Protein AF-W6TG19-F1 (afdb_monomer_lite)

Structure (mmCIF, N/CA/C/O backbone):
data_AF-W6TG19-F1
#
_entry.id   AF-W6TG19-F1
#
loop_
_atom_site.group_PDB
_atom_site.id
_atom_site.type_symbol
_atom_site.label_atom_id
_atom_site.label_alt_id
_atom_site.label_comp_id
_atom_site.label_asym_id
_atom_site.label_entity_id
_atom_site.label_seq_id
_atom_site.pdbx_PDB_ins_code
_atom_site.Cartn_x
_atom_site.Cartn_y
_atom_site.Cartn_z
_atom_site.occupancy
_atom_site.B_iso_or_equiv
_atom_site.auth_seq_id
_atom_site.auth_comp_id
_atom_site.auth_asym_id
_atom_site.auth_atom_id
_atom_site.pdbx_PDB_model_num
ATOM 1 N N . MET A 1 1 ? -48.989 -51.272 72.023 1.00 78.62 1 MET A N 1
ATOM 2 C CA . MET A 1 1 ? -48.765 -50.402 70.848 1.00 78.62 1 MET A CA 1
ATOM 3 C C . MET A 1 1 ? -50.103 -50.040 70.204 1.00 78.62 1 MET A C 1
ATOM 5 O O . MET A 1 1 ? -50.936 -50.920 70.014 1.00 78.62 1 MET A O 1
ATOM 9 N N . LYS A 1 2 ? -50.337 -48.762 69.888 1.00 77.88 2 LYS A N 1
ATOM 10 C CA . LYS A 1 2 ? -51.476 -48.284 69.082 1.00 77.88 2 LYS A CA 1
ATOM 11 C C . LYS A 1 2 ? -50.948 -47.430 67.933 1.00 77.88 2 LYS A C 1
ATOM 13 O O . LYS A 1 2 ? -50.101 -46.582 68.176 1.00 77.88 2 LYS A O 1
ATOM 18 N N . LYS A 1 3 ? -51.455 -47.613 66.714 1.00 80.44 3 LYS A N 1
ATOM 19 C CA . LYS A 1 3 ? -51.066 -46.810 65.546 1.00 80.44 3 LYS A CA 1
ATOM 20 C C . LYS A 1 3 ? -52.241 -45.947 65.095 1.00 80.44 3 LYS A C 1
ATOM 22 O O . LYS A 1 3 ? -53.337 -46.472 64.911 1.00 80.44 3 LYS A O 1
ATOM 27 N N . ILE A 1 4 ? -52.020 -44.642 64.967 1.00 71.94 4 ILE A N 1
ATOM 28 C CA . ILE A 1 4 ? -53.024 -43.665 64.532 1.00 71.94 4 ILE A CA 1
ATOM 29 C C . ILE A 1 4 ? -52.406 -42.874 63.375 1.00 71.94 4 ILE A C 1
ATOM 31 O O . ILE A 1 4 ? -51.471 -42.103 63.581 1.00 71.94 4 ILE A O 1
ATOM 35 N N . ASN A 1 5 ? -52.903 -43.097 62.153 1.00 74.94 5 ASN A N 1
ATOM 36 C CA . ASN A 1 5 ? -52.273 -42.651 60.902 1.00 74.94 5 ASN A CA 1
ATOM 37 C C . ASN A 1 5 ? -50.777 -43.039 60.833 1.00 74.94 5 ASN A C 1
ATOM 39 O O . ASN A 1 5 ? -50.448 -44.228 60.832 1.00 74.94 5 ASN A O 1
ATOM 43 N N . GLU A 1 6 ? -49.881 -42.051 60.777 1.00 75.50 6 GLU A N 1
ATOM 44 C CA . GLU A 1 6 ? -48.426 -42.226 60.666 1.00 75.50 6 GLU A CA 1
ATOM 45 C C . GLU A 1 6 ? -47.720 -42.295 62.031 1.00 75.50 6 GLU A C 1
ATOM 47 O O . GLU A 1 6 ? -46.534 -42.597 62.082 1.00 75.50 6 GLU A O 1
ATOM 52 N N . ILE A 1 7 ? -48.438 -42.079 63.143 1.00 73.38 7 ILE A N 1
ATOM 53 C CA . ILE A 1 7 ? -47.856 -42.005 64.490 1.00 73.38 7 ILE A CA 1
ATOM 54 C C . ILE A 1 7 ? -48.121 -43.301 65.261 1.00 73.38 7 ILE A C 1
ATOM 56 O O . ILE A 1 7 ? -49.266 -43.753 65.396 1.00 73.38 7 ILE A O 1
ATOM 60 N N . THR A 1 8 ? -47.063 -43.872 65.835 1.00 85.50 8 THR A N 1
ATOM 61 C CA . THR A 1 8 ? -47.147 -45.027 66.737 1.00 85.50 8 THR A CA 1
ATOM 62 C C . THR A 1 8 ? -47.043 -44.582 68.197 1.00 85.50 8 THR A C 1
ATOM 64 O O . THR A 1 8 ? -46.173 -43.796 68.567 1.00 85.50 8 THR A O 1
ATOM 67 N N . LEU A 1 9 ? -47.933 -45.100 69.043 1.00 85.81 9 LEU A N 1
ATOM 68 C CA . LEU A 1 9 ? -48.049 -44.790 70.466 1.00 85.81 9 LEU A CA 1
ATOM 69 C C . LEU A 1 9 ? -47.818 -46.039 71.327 1.00 85.81 9 LEU A C 1
ATOM 71 O O . LEU A 1 9 ? -48.379 -47.112 71.069 1.00 85.81 9 LEU A O 1
ATOM 75 N N . TYR A 1 10 ? -47.065 -45.875 72.411 1.00 87.44 10 TYR A N 1
ATOM 76 C CA . TYR A 1 10 ? -46.700 -46.943 73.341 1.00 87.44 10 TYR A CA 1
ATOM 77 C C . TYR A 1 10 ? -47.113 -46.609 74.773 1.00 87.44 10 TYR A C 1
ATOM 79 O O . TYR A 1 10 ? -47.098 -45.449 75.197 1.00 87.44 10 TYR A O 1
ATOM 87 N N . LYS A 1 11 ? -47.506 -47.628 75.543 1.00 88.12 11 LYS A N 1
ATOM 88 C CA . LYS A 1 11 ? -47.651 -47.495 76.998 1.00 88.12 11 LYS A CA 1
ATOM 89 C C . LYS A 1 11 ? -46.264 -47.407 77.630 1.00 88.12 11 LYS A C 1
ATOM 91 O O . LYS A 1 11 ? -45.306 -47.965 77.110 1.00 88.12 11 LYS A O 1
ATOM 96 N N . VAL A 1 12 ? -46.163 -46.773 78.797 1.00 84.75 12 VAL A N 1
ATOM 97 C CA . VAL A 1 12 ? -44.864 -46.549 79.460 1.00 84.75 12 VAL A CA 1
ATOM 98 C C . VAL A 1 12 ? -44.091 -47.851 79.700 1.00 84.75 12 VAL A C 1
ATOM 100 O O . VAL A 1 12 ? -42.888 -47.876 79.476 1.00 84.75 12 VAL A O 1
ATOM 103 N N . GLY A 1 13 ? -44.770 -48.936 80.091 1.00 83.75 13 GLY A N 1
ATOM 104 C CA . GLY A 1 13 ? -44.132 -50.249 80.253 1.00 83.75 13 GLY A CA 1
ATOM 105 C C . GLY A 1 13 ? -43.530 -50.796 78.953 1.00 83.75 13 GLY A C 1
ATOM 106 O O . GLY A 1 13 ? -42.405 -51.273 78.966 1.00 83.75 13 GLY A O 1
ATOM 107 N N . GLU A 1 14 ? -44.223 -50.618 77.825 1.00 86.38 14 GLU A N 1
ATOM 108 C CA . GLU A 1 14 ? -43.736 -51.030 76.498 1.00 86.38 14 GLU A CA 1
ATOM 109 C C . GLU A 1 14 ? -42.514 -50.192 76.073 1.00 86.38 14 GLU A C 1
ATOM 111 O O . GLU A 1 14 ? -41.580 -50.708 75.471 1.00 86.38 14 GLU A O 1
ATOM 116 N N . VAL A 1 15 ? -42.470 -48.901 76.429 1.00 84.12 15 VAL A N 1
ATOM 117 C CA . VAL A 1 15 ? -41.306 -48.042 76.144 1.00 84.12 15 VAL A CA 1
ATOM 118 C C . VAL A 1 15 ? -40.079 -48.449 76.961 1.00 84.12 15 VAL A C 1
ATOM 120 O O . VAL A 1 15 ? -38.967 -48.368 76.448 1.00 84.12 15 VAL A O 1
ATOM 123 N N . VAL A 1 16 ? -40.250 -48.912 78.204 1.00 85.50 16 VAL A N 1
ATOM 124 C CA . VAL A 1 16 ? -39.134 -49.436 79.017 1.00 85.50 16 VAL A CA 1
ATOM 125 C C . VAL A 1 16 ? -38.503 -50.660 78.352 1.00 85.50 16 VAL A C 1
ATOM 127 O O . VAL A 1 16 ? -37.278 -50.752 78.289 1.00 85.50 16 VAL A O 1
ATOM 130 N N . GLU A 1 17 ? -39.323 -51.568 77.825 1.00 86.50 17 GLU A N 1
ATOM 131 C CA . GLU A 1 17 ? -38.847 -52.753 77.104 1.00 86.50 17 GLU A CA 1
ATOM 132 C C . GLU A 1 17 ? -38.123 -52.363 75.810 1.00 86.50 17 GLU A C 1
ATOM 134 O O . GLU A 1 17 ? -36.988 -52.784 75.596 1.00 86.50 17 GLU A O 1
ATOM 139 N N . ILE A 1 18 ? -38.699 -51.453 75.016 1.00 85.38 18 ILE A N 1
ATOM 140 C CA . ILE A 1 18 ? -38.073 -50.947 73.783 1.00 85.38 18 ILE A CA 1
ATOM 141 C C . ILE A 1 18 ? -36.721 -50.279 74.067 1.00 85.38 18 ILE A C 1
ATOM 143 O O . ILE A 1 18 ? -35.761 -50.488 73.325 1.00 85.38 18 ILE A O 1
ATOM 147 N N . LEU A 1 19 ? -36.623 -49.480 75.134 1.00 81.56 19 LEU A N 1
ATOM 148 C CA . LEU A 1 19 ? -35.377 -48.816 75.527 1.00 81.56 19 LEU A CA 1
ATOM 149 C C . LEU A 1 19 ? -34.292 -49.817 75.943 1.00 81.56 19 LEU A C 1
ATOM 151 O O . LEU A 1 19 ? -33.120 -49.615 75.623 1.00 81.56 19 LEU A O 1
ATOM 155 N N . LYS A 1 20 ? -34.681 -50.913 76.600 1.00 84.19 20 LYS A N 1
ATOM 156 C CA . LYS A 1 20 ? -33.762 -51.982 76.991 1.00 84.19 20 LYS A CA 1
ATOM 157 C C . LYS A 1 20 ? -33.293 -52.802 75.788 1.00 84.19 20 LYS A C 1
ATOM 159 O O . LYS A 1 20 ? -32.102 -53.045 75.657 1.00 84.19 20 LYS A O 1
ATOM 164 N N . GLU A 1 21 ? -34.204 -53.200 74.904 1.00 85.00 21 GLU A N 1
ATOM 165 C CA . GLU A 1 21 ? -33.893 -54.088 73.776 1.00 85.00 21 GLU A CA 1
ATOM 166 C C . GLU A 1 21 ? -33.179 -53.377 72.624 1.00 85.00 21 GLU A C 1
ATOM 168 O O . GLU A 1 21 ? -32.245 -53.927 72.047 1.00 85.00 21 GLU A O 1
ATOM 173 N N . LYS A 1 22 ? -33.607 -52.157 72.273 1.00 81.94 22 LYS A N 1
ATOM 174 C CA . LYS A 1 22 ? -33.074 -51.444 71.100 1.00 81.94 22 LYS A CA 1
ATOM 175 C C . LYS A 1 22 ? -31.905 -50.514 71.416 1.00 81.94 22 LYS A C 1
ATOM 177 O O . LYS A 1 22 ? -31.142 -50.195 70.509 1.00 81.94 22 LYS A O 1
ATOM 182 N N . PHE A 1 23 ? -31.773 -50.053 72.661 1.00 76.75 23 PHE A N 1
ATOM 183 C CA . PHE A 1 23 ? -30.801 -49.014 73.032 1.00 76.75 23 PHE A CA 1
ATOM 184 C C . PHE A 1 23 ? -29.891 -49.397 74.210 1.00 76.75 23 PHE A C 1
ATOM 186 O O . PHE A 1 23 ? -29.134 -48.543 74.667 1.00 76.75 23 PHE A O 1
ATOM 193 N N . ASP A 1 24 ? -29.977 -50.637 74.714 1.00 77.75 24 ASP A N 1
ATOM 194 C CA . ASP A 1 24 ? -29.271 -51.127 75.916 1.00 77.75 24 ASP A CA 1
ATOM 195 C C . ASP A 1 24 ? -29.419 -50.185 77.134 1.00 77.75 24 ASP A C 1
ATOM 197 O O . ASP A 1 24 ? -28.557 -50.066 78.005 1.00 77.75 24 ASP A O 1
ATOM 201 N N . TYR A 1 25 ? -30.536 -49.448 77.193 1.00 78.31 25 TYR A N 1
ATOM 202 C CA . TYR A 1 25 ? -30.764 -48.418 78.198 1.00 78.31 25 TYR A CA 1
ATOM 203 C C . TYR A 1 25 ? -31.732 -48.915 79.266 1.00 78.31 25 TYR A C 1
ATOM 205 O O . TYR A 1 25 ? -32.951 -48.933 79.088 1.00 78.31 25 TYR A O 1
ATOM 213 N N . THR A 1 26 ? -31.179 -49.296 80.418 1.00 79.88 26 THR A N 1
ATOM 214 C CA . THR A 1 26 ? -31.977 -49.777 81.549 1.00 79.88 26 THR A CA 1
ATOM 215 C C . THR A 1 26 ? -32.498 -48.604 82.378 1.00 79.88 26 THR A C 1
ATOM 217 O O . THR A 1 26 ? -31.741 -47.908 83.055 1.00 79.88 26 THR A O 1
ATOM 220 N N . ILE A 1 27 ? -33.815 -48.404 82.360 1.00 81.94 27 ILE A N 1
ATOM 221 C CA . ILE A 1 27 ? -34.508 -47.382 83.149 1.00 81.94 27 ILE A CA 1
ATOM 222 C C . ILE A 1 27 ? -35.737 -47.988 83.825 1.00 81.94 27 ILE A C 1
ATOM 224 O O . ILE A 1 27 ? -36.464 -48.773 83.224 1.00 81.94 27 ILE A O 1
ATOM 228 N N . SER A 1 28 ? -35.990 -47.634 85.087 1.00 86.31 28 SER A N 1
ATOM 229 C CA . SER A 1 28 ? -37.216 -48.078 85.754 1.00 86.31 28 SER A CA 1
ATOM 230 C C . SER A 1 28 ? -38.421 -47.287 85.248 1.00 86.31 28 SER A C 1
ATOM 232 O O . SER A 1 28 ? -38.318 -46.091 84.960 1.00 86.31 28 SER A O 1
ATOM 234 N N . THR A 1 29 ? -39.593 -47.924 85.212 1.00 84.44 29 THR A N 1
ATOM 235 C CA . THR A 1 29 ? -40.855 -47.291 84.794 1.00 84.44 29 THR A CA 1
ATOM 236 C C . THR A 1 29 ? -41.112 -45.987 85.547 1.00 84.44 29 THR A C 1
ATOM 238 O O . THR A 1 29 ? -41.529 -45.001 84.952 1.00 84.44 29 THR A O 1
ATOM 241 N N . GLN A 1 30 ? -40.798 -45.931 86.845 1.00 83.31 30 GLN A N 1
ATOM 242 C CA . GLN A 1 30 ? -41.012 -44.736 87.661 1.00 83.31 30 GLN A CA 1
ATOM 243 C C . GLN A 1 30 ? -40.074 -43.579 87.284 1.00 83.31 30 GLN A C 1
ATOM 245 O O . GLN A 1 30 ? -40.499 -42.422 87.272 1.00 83.31 30 GLN A O 1
ATOM 250 N N . VAL A 1 31 ? -38.811 -43.867 86.954 1.00 80.75 31 VAL A N 1
ATOM 251 C CA . VAL A 1 31 ? -37.849 -42.844 86.512 1.00 80.75 31 VAL A CA 1
ATOM 252 C C . VAL A 1 31 ? -38.195 -42.368 85.104 1.00 80.75 31 VAL A C 1
ATOM 254 O O . VAL A 1 31 ? -38.175 -41.162 84.853 1.00 80.75 31 VAL A O 1
ATOM 257 N N . LEU A 1 32 ? -38.599 -43.282 84.218 1.00 82.31 32 LEU A N 1
ATOM 258 C CA . LEU A 1 32 ? -39.096 -42.934 82.891 1.00 82.31 32 LEU A CA 1
ATOM 259 C C . LEU A 1 32 ? -40.349 -42.060 82.986 1.00 82.31 32 LEU A C 1
ATOM 261 O O . LEU A 1 32 ? -40.416 -41.036 82.313 1.00 82.31 32 LEU A O 1
ATOM 265 N N . CYS A 1 33 ? -41.286 -42.392 83.882 1.00 81.50 33 CYS A N 1
ATOM 266 C CA . CYS A 1 33 ? -42.475 -41.580 84.112 1.00 81.50 33 CYS A CA 1
ATOM 267 C C . CYS A 1 33 ? -42.116 -40.151 84.510 1.00 81.50 33 CYS A C 1
ATOM 269 O O . CYS A 1 33 ? -42.623 -39.208 83.910 1.00 81.50 33 CYS A O 1
ATOM 271 N N . ARG A 1 34 ? -41.212 -39.987 85.487 1.00 80.50 34 ARG A N 1
ATOM 272 C CA . ARG A 1 34 ? -40.746 -38.666 85.937 1.00 80.50 34 ARG A CA 1
ATOM 273 C C . ARG A 1 34 ? -40.061 -37.898 84.810 1.00 80.50 34 ARG A C 1
ATOM 275 O O . ARG A 1 34 ? -40.296 -36.704 84.664 1.00 80.50 34 ARG A O 1
ATOM 282 N N . LYS A 1 35 ? -39.244 -38.577 84.002 1.00 78.00 35 LYS A N 1
ATOM 283 C CA . LYS A 1 35 ? -38.533 -37.974 82.869 1.00 78.00 35 LYS A CA 1
ATOM 284 C C . LYS A 1 35 ? -39.493 -37.538 81.761 1.00 78.00 35 LYS A C 1
ATOM 286 O O . LYS A 1 35 ? -39.392 -36.413 81.286 1.00 78.00 35 LYS A O 1
ATOM 291 N N . ALA A 1 36 ? -40.453 -38.382 81.403 1.00 78.12 36 ALA A N 1
ATOM 292 C CA . ALA A 1 36 ? -41.485 -38.066 80.425 1.00 78.12 36 ALA A CA 1
ATOM 293 C C . ALA A 1 36 ? -42.409 -36.935 80.904 1.00 78.12 36 ALA A C 1
ATOM 295 O O . ALA A 1 36 ? -42.730 -36.045 80.122 1.00 78.12 36 ALA A O 1
ATOM 296 N N . SER A 1 37 ? -42.771 -36.910 82.194 1.00 79.88 37 SER A N 1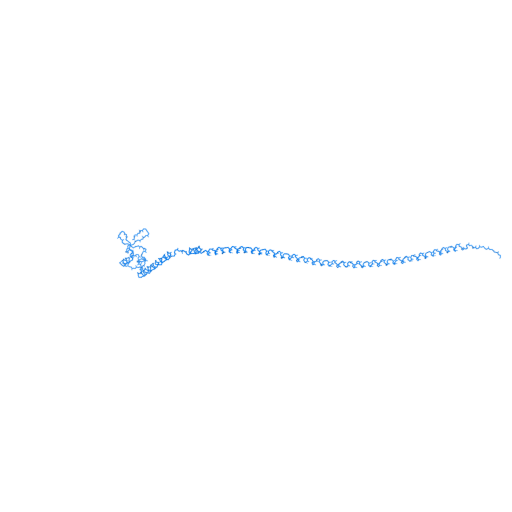
ATOM 297 C CA . SER A 1 37 ? -43.517 -35.797 82.796 1.00 79.88 37 SER A CA 1
ATOM 298 C C . SER A 1 37 ? -42.718 -34.495 82.763 1.00 79.88 37 SER A C 1
ATOM 300 O O . SER A 1 37 ? -43.256 -33.468 82.369 1.00 79.88 37 SER A O 1
ATOM 302 N N . ALA A 1 38 ? -41.430 -34.532 83.122 1.00 72.75 38 ALA A N 1
ATOM 303 C CA . ALA A 1 38 ? -40.562 -33.353 83.094 1.00 72.75 38 ALA A CA 1
ATOM 304 C C . ALA A 1 38 ? -40.374 -32.788 81.677 1.00 72.75 38 ALA A C 1
ATOM 306 O O . ALA A 1 38 ? -40.176 -31.589 81.513 1.00 72.75 38 ALA A O 1
ATOM 307 N N . LEU A 1 39 ? -40.450 -33.644 80.657 1.00 72.69 39 LEU A N 1
ATOM 308 C CA . LEU A 1 39 ? -40.366 -33.259 79.248 1.00 72.69 39 LEU A CA 1
ATOM 309 C C . LEU A 1 39 ? -41.740 -32.986 78.610 1.00 72.69 39 LEU A C 1
ATOM 311 O O . LEU A 1 39 ? -41.797 -32.732 77.412 1.00 72.69 39 LEU A O 1
ATOM 315 N N . ASN A 1 40 ? -42.829 -33.050 79.388 1.00 77.75 40 ASN A N 1
ATOM 316 C CA . ASN A 1 40 ? -44.219 -32.957 78.928 1.00 77.75 40 ASN A CA 1
ATOM 317 C C . ASN A 1 40 ? -44.518 -33.829 77.692 1.00 77.75 40 ASN A C 1
ATOM 319 O O . ASN A 1 40 ? -45.169 -33.407 76.741 1.00 77.75 40 ASN A O 1
ATOM 323 N N . ALA A 1 41 ? -43.991 -35.051 77.694 1.00 77.94 41 ALA A N 1
ATOM 324 C CA . ALA A 1 41 ? -43.907 -35.894 76.507 1.00 77.94 41 ALA A CA 1
ATOM 325 C C . ALA A 1 41 ? -45.104 -36.857 76.343 1.00 77.94 41 ALA A C 1
ATOM 327 O O . ALA A 1 41 ? -45.104 -37.711 75.458 1.00 77.94 41 ALA A O 1
ATOM 328 N N . TYR A 1 42 ? -46.114 -36.749 77.212 1.00 83.81 42 TYR A N 1
ATOM 329 C CA . TYR A 1 42 ? -47.304 -37.596 77.182 1.00 83.81 42 TYR A CA 1
ATOM 330 C C . TYR A 1 42 ? -48.359 -37.073 76.216 1.00 83.81 42 TYR A C 1
ATOM 332 O O . TYR A 1 42 ? -48.709 -35.896 76.233 1.00 83.81 42 TYR A O 1
ATOM 340 N N . VAL A 1 43 ? -48.948 -37.992 75.458 1.00 81.44 43 VAL A N 1
ATOM 341 C CA . VAL A 1 43 ? -50.138 -37.742 74.645 1.00 81.44 43 VAL A CA 1
ATOM 342 C C . VAL A 1 43 ? -51.301 -38.528 75.240 1.00 81.44 43 VAL A C 1
ATOM 344 O O . VAL A 1 43 ? -51.202 -39.742 75.439 1.00 81.44 43 VAL A O 1
ATOM 347 N N . LYS A 1 44 ? -52.408 -37.843 75.543 1.00 83.31 44 LYS A N 1
ATOM 348 C CA . LYS A 1 44 ? -53.618 -38.473 76.085 1.00 83.31 44 LYS A CA 1
ATOM 349 C C . LYS A 1 44 ? -54.518 -38.924 74.936 1.00 83.31 44 LYS A C 1
ATOM 351 O O . LYS A 1 44 ? -54.902 -38.114 74.099 1.00 83.31 44 LYS A O 1
ATOM 356 N N . TYR A 1 45 ? -54.879 -40.203 74.913 1.00 77.50 45 TYR A N 1
ATOM 357 C CA . TYR A 1 45 ? -55.824 -40.761 73.945 1.00 77.50 45 TYR A CA 1
ATOM 358 C C . TYR A 1 45 ? -56.749 -41.759 74.643 1.00 77.50 45 TYR A C 1
ATOM 360 O O . TYR A 1 45 ? -56.273 -42.687 75.299 1.00 77.50 45 TYR A O 1
ATOM 368 N N . ASN A 1 46 ? -58.067 -41.567 74.520 1.00 75.38 46 ASN A N 1
ATOM 369 C CA . ASN A 1 46 ? -59.097 -42.314 75.261 1.00 75.38 46 ASN A CA 1
ATOM 370 C C . ASN A 1 46 ? -58.806 -42.372 76.772 1.00 75.38 46 ASN A C 1
ATOM 372 O O . ASN A 1 46 ? -58.766 -43.445 77.366 1.00 75.38 46 ASN A O 1
ATOM 376 N N . ASP A 1 47 ? -58.503 -41.210 77.354 1.00 76.12 47 ASP A N 1
ATOM 377 C CA . ASP A 1 47 ? -58.178 -41.011 78.772 1.00 76.12 47 ASP A CA 1
ATOM 378 C C . ASP A 1 47 ? -56.949 -41.746 79.327 1.00 76.12 47 ASP A C 1
ATOM 380 O O . ASP A 1 47 ? -56.657 -41.648 80.519 1.00 76.12 47 ASP A O 1
ATOM 384 N N . ILE A 1 48 ? -56.159 -42.386 78.465 1.00 73.75 48 ILE A N 1
ATOM 385 C CA . ILE A 1 48 ? -54.908 -43.052 78.832 1.00 73.75 48 ILE A CA 1
ATOM 386 C C . ILE A 1 48 ? -53.726 -42.256 78.272 1.00 73.75 48 ILE A C 1
ATOM 388 O O . ILE A 1 48 ? -53.768 -41.764 77.143 1.00 73.75 48 ILE A O 1
ATOM 392 N N . ASN A 1 49 ? -52.656 -42.144 79.061 1.00 83.81 49 ASN A N 1
ATOM 393 C CA . ASN A 1 49 ? -51.420 -41.484 78.649 1.00 83.81 49 ASN A CA 1
ATOM 394 C C . ASN A 1 49 ? -50.507 -42.454 77.893 1.00 83.81 49 ASN A C 1
ATOM 396 O O . ASN A 1 49 ? -50.178 -43.534 78.394 1.00 83.81 49 ASN A O 1
ATOM 400 N N . TYR A 1 50 ? -50.063 -42.033 76.715 1.00 86.50 50 TYR A N 1
ATOM 401 C CA . TYR A 1 50 ? -49.129 -42.757 75.862 1.00 86.50 50 TYR A CA 1
ATOM 402 C C . TYR A 1 50 ? -47.894 -41.911 75.558 1.00 86.50 50 TYR A C 1
ATOM 404 O O . TYR A 1 50 ? -47.912 -40.687 75.696 1.00 86.50 50 TYR A O 1
ATOM 412 N N . LEU A 1 51 ? -46.829 -42.578 75.122 1.00 84.38 51 LEU A N 1
ATOM 413 C CA . LEU A 1 51 ? -45.615 -41.955 74.609 1.00 84.38 51 LEU A CA 1
ATOM 414 C C . LEU A 1 51 ? -45.501 -42.243 73.104 1.00 84.38 51 LEU A C 1
ATOM 416 O O . LEU A 1 51 ? -45.576 -43.414 72.715 1.00 84.38 51 LEU A O 1
ATOM 420 N N . PRO A 1 52 ? -45.355 -41.209 72.259 1.00 84.81 52 PRO A N 1
ATOM 421 C CA . PRO A 1 52 ? -45.068 -41.397 70.840 1.00 84.81 52 PRO A CA 1
ATOM 422 C C . PRO A 1 52 ? -43.724 -42.090 70.591 1.00 84.81 52 PRO A C 1
ATOM 424 O O . PRO A 1 52 ? -42.789 -41.940 71.372 1.00 84.81 52 PRO A O 1
ATOM 427 N N . GLU A 1 53 ? -43.613 -42.829 69.489 1.00 80.50 53 GLU A N 1
ATOM 428 C CA . GLU A 1 53 ? -42.369 -43.507 69.093 1.00 80.50 53 GLU A CA 1
ATOM 429 C C . GLU A 1 53 ? -41.210 -42.531 68.873 1.00 80.50 53 GLU A C 1
ATOM 431 O O . GLU A 1 53 ? -40.097 -42.760 69.345 1.00 80.50 53 GLU A O 1
ATOM 436 N N . ASP A 1 54 ? -41.496 -41.402 68.226 1.00 78.31 54 ASP A N 1
ATOM 437 C CA . ASP A 1 54 ? -40.483 -40.447 67.765 1.00 78.31 54 ASP A CA 1
ATOM 438 C C . ASP A 1 54 ? -39.704 -39.786 68.909 1.00 78.31 54 ASP A C 1
ATOM 440 O O . ASP A 1 54 ? -38.588 -39.303 68.723 1.00 78.31 54 ASP A O 1
ATOM 444 N N . ILE A 1 55 ? -40.264 -39.791 70.121 1.00 73.31 55 ILE A N 1
ATOM 445 C CA . ILE A 1 55 ? -39.623 -39.219 71.309 1.00 73.31 55 ILE A CA 1
ATOM 446 C C . ILE A 1 55 ? -38.812 -40.250 72.106 1.00 73.31 55 ILE A C 1
ATOM 448 O O . ILE A 1 55 ? -38.122 -39.871 73.051 1.00 73.31 55 ILE A O 1
ATOM 452 N N . ILE A 1 56 ? -38.869 -41.544 71.768 1.00 75.19 56 ILE A N 1
ATOM 453 C CA . ILE A 1 56 ? -38.223 -42.609 72.555 1.00 75.19 56 ILE A CA 1
ATOM 454 C C . ILE A 1 56 ? -36.696 -42.438 72.563 1.00 75.19 56 ILE A C 1
ATOM 456 O O . ILE A 1 56 ? -36.083 -42.495 73.629 1.00 75.19 56 ILE A O 1
ATOM 460 N N . CYS A 1 57 ? -36.079 -42.122 71.420 1.00 68.56 57 CYS A N 1
ATOM 461 C CA . CYS A 1 57 ? -34.638 -41.837 71.331 1.00 68.56 57 CYS A CA 1
ATOM 462 C C . CYS A 1 57 ? -34.223 -40.639 72.208 1.00 68.56 57 CYS A C 1
ATOM 464 O O . CYS A 1 57 ? -33.174 -40.639 72.854 1.00 68.56 57 CYS A O 1
ATOM 466 N N . ASP A 1 58 ? -35.087 -39.630 72.288 1.00 69.50 58 ASP A N 1
ATOM 467 C CA . ASP A 1 58 ? -34.881 -38.412 73.072 1.00 69.50 58 ASP A CA 1
ATOM 468 C C . ASP A 1 58 ? -34.939 -38.656 74.591 1.00 69.50 58 ASP A C 1
ATOM 470 O O . ASP A 1 58 ? -34.370 -37.883 75.375 1.00 69.50 58 ASP A O 1
ATOM 474 N N . LEU A 1 59 ? -35.593 -39.741 75.022 1.00 68.69 59 LEU A N 1
ATOM 475 C CA . LEU A 1 59 ? -35.664 -40.164 76.422 1.00 68.69 59 LEU A CA 1
ATOM 476 C C . LEU A 1 59 ? -34.361 -40.813 76.910 1.00 68.69 59 LEU A C 1
ATOM 478 O O . LEU A 1 59 ? -34.173 -40.921 78.123 1.00 68.69 59 LEU A O 1
ATOM 482 N N . VAL A 1 60 ? -33.423 -41.159 76.022 1.00 65.62 60 VAL A N 1
ATOM 483 C CA . VAL A 1 60 ? -32.085 -41.669 76.384 1.00 65.62 60 VAL A CA 1
ATOM 484 C C . VAL A 1 60 ? -31.116 -40.523 76.719 1.00 65.62 60 VAL A C 1
ATOM 486 O O . VAL A 1 60 ? -30.231 -40.666 77.562 1.00 65.62 60 VAL A O 1
ATOM 489 N N . ALA A 1 61 ? -31.317 -39.325 76.158 1.00 62.03 61 ALA A N 1
ATOM 490 C CA . ALA A 1 61 ? -30.394 -38.201 76.327 1.00 62.03 61 ALA A CA 1
ATOM 491 C C . ALA A 1 61 ? -30.371 -37.629 77.768 1.00 62.03 61 ALA A C 1
ATOM 493 O O . ALA A 1 61 ? -31.395 -37.514 78.452 1.00 62.03 61 ALA A O 1
ATOM 494 N N . ASN A 1 62 ? -29.180 -37.254 78.253 1.00 58.75 62 ASN A N 1
ATOM 495 C CA . ASN A 1 62 ? -28.951 -36.747 79.612 1.00 58.75 62 ASN A CA 1
ATOM 496 C C . ASN A 1 62 ? -29.378 -35.260 79.735 1.00 58.75 62 ASN A C 1
ATOM 498 O O . ASN A 1 62 ? -28.885 -34.393 79.009 1.00 58.75 62 ASN A O 1
ATOM 502 N N . ILE A 1 63 ? -30.305 -34.962 80.655 1.00 54.34 63 ILE A N 1
ATOM 503 C CA . ILE A 1 63 ? -31.134 -33.733 80.708 1.00 54.34 63 ILE A CA 1
ATOM 504 C C . ILE A 1 63 ? -30.310 -32.430 80.801 1.00 54.34 63 ILE A C 1
ATOM 506 O O . ILE A 1 63 ? -30.717 -31.401 80.258 1.00 54.34 63 ILE A O 1
ATOM 510 N N . LYS A 1 64 ? -29.108 -32.459 81.397 1.00 53.75 64 LYS A N 1
ATOM 511 C CA . LYS A 1 64 ? -28.258 -31.261 81.561 1.00 53.75 64 LYS A CA 1
ATOM 512 C C . LYS A 1 64 ? -27.758 -30.650 80.239 1.00 53.75 64 LYS A C 1
ATOM 514 O O . LYS A 1 64 ? -27.587 -29.438 80.175 1.00 53.75 64 LYS A O 1
ATOM 519 N N . LYS A 1 65 ? -27.582 -31.434 79.163 1.00 56.00 65 LYS A N 1
ATOM 520 C CA . LYS A 1 65 ? -27.201 -30.903 77.832 1.00 56.00 65 LYS A CA 1
ATOM 521 C C . LYS A 1 65 ? -28.381 -30.264 77.078 1.00 56.00 65 LYS A C 1
ATOM 523 O O . LYS A 1 65 ? -28.164 -29.358 76.277 1.00 56.00 65 LYS A O 1
ATOM 528 N N . ARG A 1 66 ? -29.622 -30.696 77.344 1.00 56.38 66 ARG A N 1
ATOM 529 C CA . ARG A 1 66 ? -30.837 -30.212 76.654 1.00 56.38 66 ARG A CA 1
ATOM 530 C C . ARG A 1 66 ? -31.299 -28.848 77.179 1.00 56.38 66 ARG A C 1
ATOM 532 O O . ARG A 1 66 ? -31.665 -27.997 76.377 1.00 56.38 66 ARG A O 1
ATOM 539 N N . GLN A 1 67 ? -31.195 -28.608 78.490 1.00 58.28 67 GLN A N 1
ATOM 540 C CA . GLN A 1 67 ? -31.581 -27.325 79.095 1.00 58.28 67 GLN A CA 1
ATOM 541 C C . GLN A 1 67 ? -30.691 -26.165 78.631 1.00 58.28 67 GLN A C 1
ATOM 543 O O . GLN A 1 67 ? -31.190 -25.089 78.318 1.00 58.28 67 GLN A O 1
ATOM 548 N N . ILE A 1 68 ? -29.376 -26.391 78.539 1.00 58.19 68 ILE A N 1
ATOM 549 C CA . ILE A 1 68 ? -28.432 -25.378 78.047 1.00 58.19 68 ILE A CA 1
ATOM 550 C C . ILE A 1 68 ? -28.733 -25.050 76.578 1.00 58.19 68 ILE A C 1
ATOM 552 O O . ILE A 1 68 ? -28.806 -23.878 76.228 1.00 58.19 68 ILE A O 1
ATOM 556 N N . LYS A 1 69 ? -29.006 -26.065 75.743 1.00 62.41 69 LYS A N 1
ATOM 557 C CA . LYS A 1 69 ? -29.390 -25.876 74.334 1.00 62.41 69 LYS A CA 1
ATOM 558 C C . LYS A 1 69 ? -30.678 -25.053 74.186 1.00 62.41 69 LYS A C 1
ATOM 560 O O . LYS A 1 69 ? -30.698 -24.126 73.385 1.00 62.41 69 LYS A O 1
ATOM 565 N N . LEU A 1 70 ? -31.714 -25.354 74.976 1.00 72.44 70 LEU A N 1
ATOM 566 C CA . LEU A 1 70 ? -32.980 -24.607 74.968 1.00 72.44 70 LEU A CA 1
ATOM 567 C C . LEU A 1 70 ? -32.792 -23.156 75.426 1.00 72.44 70 LEU A C 1
ATOM 569 O O . LEU A 1 70 ? -33.271 -22.242 74.764 1.00 72.44 70 LEU A O 1
ATOM 573 N N . ASN A 1 71 ? -32.029 -22.927 76.498 1.00 75.50 71 ASN A N 1
ATOM 574 C CA . ASN A 1 71 ? -31.752 -21.575 76.985 1.00 75.50 71 ASN A CA 1
ATOM 575 C C . ASN A 1 71 ? -30.964 -20.750 75.953 1.00 75.50 71 ASN A C 1
ATOM 577 O O . ASN A 1 71 ? -31.277 -19.585 75.723 1.00 75.50 71 ASN A O 1
ATOM 581 N N . THR A 1 72 ? -29.961 -21.346 75.297 1.00 64.56 72 THR A N 1
ATOM 582 C CA . THR A 1 72 ? -29.219 -20.681 74.216 1.00 64.56 72 THR A CA 1
ATOM 583 C C . THR A 1 72 ? -30.123 -20.365 73.026 1.00 64.56 72 THR A C 1
ATOM 585 O O . THR A 1 72 ? -30.010 -19.282 72.457 1.00 64.56 72 THR A O 1
ATOM 588 N N . GLN A 1 73 ? -31.038 -21.267 72.671 1.00 73.44 73 GLN A N 1
ATOM 589 C CA . GLN A 1 73 ? -31.967 -21.066 71.564 1.00 73.44 73 GLN A CA 1
ATOM 590 C C . GLN A 1 73 ? -32.943 -19.909 71.831 1.00 73.44 73 GLN A C 1
ATOM 592 O O . GLN A 1 73 ? -33.071 -19.032 70.981 1.00 73.44 73 GLN A O 1
ATOM 597 N N . ILE A 1 74 ? -33.522 -19.834 73.034 1.00 84.94 74 ILE A N 1
ATOM 598 C CA . ILE A 1 74 ? -34.412 -18.732 73.444 1.00 84.94 74 ILE A CA 1
ATOM 599 C C . ILE A 1 74 ? -33.687 -17.380 73.353 1.00 84.94 74 ILE A C 1
ATOM 601 O O . ILE A 1 74 ? -34.201 -16.430 72.768 1.00 84.94 74 ILE A O 1
ATOM 605 N N . ILE A 1 75 ? -32.448 -17.299 73.855 1.00 78.69 75 ILE A N 1
ATOM 606 C CA . ILE A 1 75 ? -31.647 -16.062 73.806 1.00 78.69 75 ILE A CA 1
ATOM 607 C C . ILE A 1 75 ? -31.350 -15.634 72.359 1.00 78.69 75 ILE A C 1
ATOM 609 O O . ILE A 1 75 ? -31.327 -14.439 72.051 1.00 78.69 75 ILE A O 1
ATOM 613 N N . VAL A 1 76 ? -3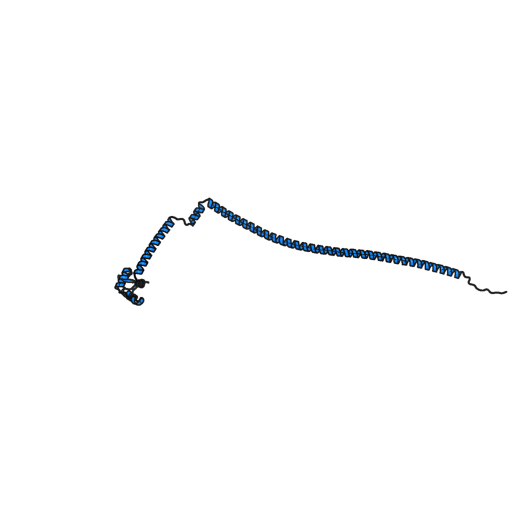1.081 -16.588 71.464 1.00 74.88 76 VAL A N 1
ATOM 614 C CA . VAL A 1 76 ? -30.827 -16.303 70.044 1.00 74.88 76 VAL A CA 1
ATOM 615 C C . VAL A 1 76 ? -32.102 -15.823 69.349 1.00 74.88 76 VAL A C 1
ATOM 617 O O . VAL A 1 76 ? -32.048 -14.832 68.622 1.00 74.88 76 VAL A O 1
ATOM 620 N N . GLU A 1 77 ? -33.242 -16.462 69.609 1.00 86.81 77 GLU A N 1
ATOM 621 C CA . GLU A 1 77 ? -34.541 -16.082 69.042 1.00 86.81 77 GLU A CA 1
ATOM 622 C C . GLU A 1 77 ? -34.953 -14.664 69.468 1.00 86.81 77 GLU A C 1
ATOM 624 O O . GLU A 1 77 ? -35.291 -13.840 68.616 1.00 86.81 77 GLU A O 1
ATOM 629 N N . GLU A 1 78 ? -34.803 -14.312 70.749 1.00 92.12 78 GLU A N 1
ATOM 630 C CA . GLU A 1 78 ? -35.074 -12.954 71.242 1.00 92.12 78 GLU A CA 1
ATOM 631 C C . GLU A 1 78 ? -34.189 -11.888 70.578 1.00 92.12 78 GLU A C 1
ATOM 633 O O . GLU A 1 78 ? -34.642 -10.776 70.282 1.00 92.12 78 GLU A O 1
ATOM 638 N N . LYS A 1 79 ? -32.910 -12.204 70.341 1.00 89.25 79 LYS A N 1
ATOM 639 C CA . LYS A 1 79 ? -31.980 -11.290 69.662 1.00 89.25 79 LYS A CA 1
ATOM 640 C C . LYS A 1 79 ? -32.334 -11.121 68.187 1.00 89.25 79 LYS A C 1
ATOM 642 O O . LYS A 1 79 ? -32.309 -9.992 67.698 1.00 89.25 79 LYS A O 1
ATOM 647 N N . ILE A 1 80 ? -32.688 -12.204 67.498 1.00 83.75 80 ILE A N 1
ATOM 648 C CA . ILE A 1 80 ? -33.140 -12.159 66.101 1.00 83.75 80 ILE A CA 1
ATOM 649 C C . ILE A 1 80 ? -34.392 -11.289 65.978 1.00 83.75 80 ILE A C 1
ATOM 651 O O . ILE A 1 80 ? -34.468 -10.453 65.080 1.00 83.75 80 ILE A O 1
ATOM 655 N N . GLU A 1 81 ? -35.344 -11.423 66.898 1.00 91.38 81 GLU A N 1
ATOM 656 C CA . GLU A 1 81 ? -36.594 -10.668 66.836 1.00 91.38 81 GLU A CA 1
ATOM 657 C C . GLU A 1 81 ? -36.385 -9.165 67.088 1.00 91.38 81 GLU A C 1
ATOM 659 O O . GLU A 1 81 ? -36.973 -8.323 66.407 1.00 91.38 81 GLU A O 1
ATOM 664 N N . LYS A 1 82 ? -35.461 -8.803 67.990 1.00 92.62 82 LYS A N 1
ATOM 665 C CA . LYS A 1 82 ? -35.020 -7.406 68.168 1.00 92.62 82 LYS A CA 1
ATOM 666 C C . LYS A 1 82 ? -34.371 -6.841 66.902 1.00 92.62 82 LYS A C 1
ATOM 668 O O . LYS A 1 82 ? -34.664 -5.707 66.529 1.00 92.62 82 LYS A O 1
ATOM 673 N N . ILE A 1 83 ? -33.525 -7.623 66.228 1.00 84.12 83 ILE A N 1
ATOM 674 C CA . ILE A 1 83 ? -32.880 -7.215 64.970 1.00 84.12 83 ILE A CA 1
ATOM 675 C C . ILE A 1 83 ? -33.926 -7.006 63.869 1.00 84.12 83 ILE A C 1
ATOM 677 O O . ILE A 1 83 ? -33.874 -5.994 63.173 1.00 84.12 83 ILE A O 1
ATOM 681 N N . LYS A 1 84 ? -34.904 -7.909 63.731 1.00 88.75 84 LYS A N 1
ATOM 682 C CA . LYS A 1 84 ? -35.991 -7.755 62.753 1.00 88.75 84 LYS A CA 1
ATOM 683 C C . LYS A 1 84 ? -36.802 -6.486 62.997 1.00 88.75 84 LYS A C 1
ATOM 685 O O . LYS A 1 84 ? -36.990 -5.718 62.059 1.00 88.75 84 LYS A O 1
ATOM 690 N N . LYS A 1 85 ? -37.208 -6.218 64.244 1.00 91.19 85 LYS A N 1
ATOM 691 C CA . LYS A 1 85 ? -37.917 -4.975 64.596 1.00 91.19 85 LYS A CA 1
ATOM 692 C C . LYS A 1 85 ? -37.102 -3.730 64.258 1.00 91.19 85 LYS A C 1
ATOM 694 O O . LYS A 1 85 ? -37.637 -2.804 63.659 1.00 91.19 85 LYS A O 1
ATOM 699 N N . PHE A 1 86 ? -35.804 -3.731 64.567 1.00 84.44 86 PHE A N 1
ATOM 700 C CA . PHE A 1 86 ? -34.914 -2.628 64.205 1.00 84.44 86 PHE A CA 1
ATOM 701 C C . PHE A 1 86 ? -34.837 -2.419 62.685 1.00 84.44 86 PHE A C 1
ATOM 703 O O . PHE A 1 86 ? -34.908 -1.287 62.213 1.00 84.44 86 PHE A O 1
ATOM 710 N N . LEU A 1 87 ? -34.735 -3.498 61.903 1.00 78.19 87 LEU A N 1
ATOM 711 C CA . LEU A 1 87 ? -34.732 -3.426 60.439 1.00 78.19 87 LEU A CA 1
ATOM 712 C C . LEU A 1 87 ? -36.076 -2.939 59.881 1.00 78.19 87 LEU A C 1
ATOM 714 O O . LEU A 1 87 ? -36.091 -2.154 58.937 1.00 78.19 87 LEU A O 1
ATOM 718 N N . GLU A 1 88 ? -37.201 -3.354 60.463 1.00 82.62 88 GLU A N 1
ATOM 719 C CA . GLU A 1 88 ? -38.528 -2.855 60.089 1.00 82.62 88 GLU A CA 1
ATOM 720 C C . GLU A 1 88 ? -38.696 -1.366 60.401 1.00 82.62 88 GLU A C 1
ATOM 722 O O . GLU A 1 88 ? -39.205 -0.622 59.563 1.00 82.62 88 GLU A O 1
ATOM 727 N N . GLU A 1 89 ? -38.252 -0.908 61.572 1.00 83.44 89 GLU A N 1
ATOM 728 C CA . GLU A 1 89 ? -38.260 0.509 61.951 1.00 83.44 89 GLU A CA 1
ATOM 729 C C . GLU A 1 89 ? -37.339 1.341 61.056 1.00 83.44 89 GLU A C 1
ATOM 731 O O . GLU A 1 89 ? -37.737 2.407 60.585 1.00 83.44 89 GLU A O 1
ATOM 736 N N . TYR A 1 90 ? -36.140 0.838 60.752 1.00 73.56 90 TYR A N 1
ATOM 737 C CA . TYR A 1 90 ? -35.216 1.460 59.806 1.00 73.56 90 TYR A CA 1
ATOM 738 C C . TYR A 1 90 ? -35.849 1.562 58.412 1.00 73.56 90 TYR A C 1
ATOM 740 O O . TYR A 1 90 ? -35.881 2.641 57.828 1.00 73.56 90 TYR A O 1
ATOM 748 N N . ASN A 1 91 ? -36.449 0.487 57.902 1.00 70.69 91 ASN A N 1
ATOM 749 C CA . ASN A 1 91 ? -37.115 0.485 56.597 1.00 70.69 91 ASN A CA 1
ATOM 750 C C . ASN A 1 91 ? -38.356 1.395 56.555 1.00 70.69 91 ASN A C 1
ATOM 752 O O . ASN A 1 91 ? -38.616 2.018 55.527 1.00 70.69 91 ASN A O 1
ATOM 756 N N . LYS A 1 92 ? -39.101 1.520 57.663 1.00 75.88 92 LYS A N 1
ATOM 757 C CA . LYS A 1 92 ? -40.221 2.471 57.810 1.00 75.88 92 LYS A CA 1
ATOM 758 C C . LYS A 1 92 ? -39.749 3.926 57.888 1.00 75.88 92 LYS A C 1
ATOM 760 O O . LYS A 1 92 ? -40.430 4.811 57.383 1.00 75.88 92 LYS A O 1
ATOM 765 N N . LYS A 1 93 ? -38.596 4.185 58.511 1.00 71.75 93 LYS A N 1
ATOM 766 C CA . LYS A 1 93 ? -37.997 5.525 58.634 1.00 71.75 93 LYS A CA 1
ATOM 767 C C . LYS A 1 93 ? -37.306 5.976 57.345 1.00 71.75 93 LYS A C 1
ATOM 769 O O . LYS A 1 93 ? -37.323 7.158 57.013 1.00 71.75 93 LYS A O 1
ATOM 774 N N . TYR A 1 94 ? -36.725 5.033 56.611 1.00 62.59 94 TYR A N 1
ATOM 775 C CA . TYR A 1 94 ? -36.018 5.246 55.354 1.00 62.59 94 TYR A CA 1
ATOM 776 C C . TYR A 1 94 ? -36.769 4.548 54.210 1.00 62.59 94 TYR A C 1
ATOM 778 O O . TYR A 1 94 ? -36.228 3.701 53.503 1.00 62.59 94 TYR A O 1
ATOM 786 N N . THR A 1 95 ? -38.035 4.925 53.999 1.00 58.47 95 THR A N 1
ATOM 787 C CA . THR A 1 95 ? -38.907 4.463 52.899 1.00 58.47 95 THR A CA 1
ATOM 788 C C . THR A 1 95 ? -38.489 5.000 51.527 1.00 58.47 95 THR A C 1
ATOM 790 O O . THR A 1 95 ? -39.320 5.452 50.739 1.00 58.47 95 THR A O 1
ATOM 793 N N . LEU A 1 96 ? -37.204 4.981 51.194 1.00 56.09 96 LEU A N 1
ATOM 794 C CA . LEU A 1 96 ? -36.757 5.179 49.822 1.00 56.09 96 LEU A CA 1
ATOM 795 C C . LEU A 1 96 ? -35.683 4.135 49.523 1.00 56.09 96 LEU A C 1
ATOM 797 O O . LEU A 1 96 ? -34.552 4.282 49.984 1.00 56.09 96 LEU A O 1
ATOM 801 N N . PRO A 1 97 ? -36.007 3.095 48.729 1.00 60.91 97 PRO A N 1
ATOM 802 C CA . PRO A 1 97 ? -34.990 2.227 48.156 1.00 60.91 97 PRO A CA 1
ATOM 803 C C . PRO A 1 97 ? -33.904 3.104 47.511 1.00 60.91 97 PRO A C 1
ATOM 805 O O . PRO A 1 97 ? -34.270 4.096 46.867 1.00 60.91 97 PRO A O 1
ATOM 808 N N . PRO A 1 98 ? -32.607 2.764 47.615 1.00 60.00 98 PRO A N 1
ATOM 809 C CA . PRO A 1 98 ? -31.508 3.566 47.059 1.00 60.00 98 PRO A CA 1
ATOM 810 C C . PRO A 1 98 ? -31.756 4.023 45.610 1.00 60.00 98 PRO A C 1
ATOM 812 O O . PRO A 1 98 ? -31.455 5.151 45.233 1.00 60.00 98 PRO A O 1
ATOM 815 N N . ILE A 1 99 ? -32.434 3.183 44.826 1.00 58.91 99 ILE A N 1
ATOM 816 C CA . ILE A 1 99 ? -32.846 3.440 43.441 1.00 58.91 99 ILE A CA 1
ATOM 817 C C . ILE A 1 99 ? -33.822 4.630 43.320 1.00 58.91 99 ILE A C 1
ATOM 819 O O . ILE A 1 99 ? -33.674 5.457 42.421 1.00 58.91 99 ILE A O 1
ATOM 823 N N . LYS A 1 100 ? -34.801 4.769 44.226 1.00 58.34 100 LYS A N 1
ATOM 824 C CA . LYS A 1 100 ? -35.730 5.913 44.229 1.00 58.34 100 LYS A CA 1
ATOM 825 C C . LYS A 1 100 ? -35.038 7.205 44.658 1.00 58.34 100 LYS A C 1
ATOM 827 O O . LYS A 1 100 ? -35.326 8.230 44.055 1.00 58.34 100 LYS A O 1
ATOM 832 N N . ALA A 1 101 ? -34.123 7.155 45.629 1.00 57.00 101 ALA A N 1
ATOM 833 C CA . ALA A 1 101 ? -33.343 8.319 46.062 1.00 57.00 101 ALA A CA 1
ATOM 834 C C . ALA A 1 101 ? -32.409 8.839 44.950 1.00 57.00 101 ALA A C 1
ATOM 836 O O . ALA A 1 101 ? -32.319 10.041 44.714 1.00 57.00 101 ALA A O 1
ATOM 837 N N . ILE A 1 102 ? -31.775 7.932 44.201 1.00 61.28 102 ILE A N 1
ATOM 838 C CA . ILE A 1 102 ? -30.960 8.272 43.025 1.00 61.28 102 ILE A CA 1
ATOM 839 C C . ILE A 1 102 ? -31.821 8.915 41.930 1.00 61.28 102 ILE A C 1
ATOM 841 O O . ILE A 1 102 ? -31.416 9.907 41.322 1.00 61.28 102 ILE A O 1
ATOM 845 N N . ASN A 1 103 ? -33.023 8.389 41.688 1.00 63.97 103 ASN A N 1
ATOM 846 C CA . ASN A 1 103 ? -33.927 8.935 40.675 1.00 63.97 103 ASN A CA 1
ATOM 847 C C . ASN A 1 103 ? -34.526 10.292 41.082 1.00 63.97 103 ASN A C 1
ATOM 849 O O . ASN A 1 103 ? -34.639 11.169 40.229 1.00 63.97 103 ASN A O 1
ATOM 853 N N . THR A 1 104 ? -34.840 10.515 42.364 1.00 60.34 104 THR A N 1
ATOM 854 C CA . THR A 1 104 ? -35.313 11.823 42.847 1.00 60.34 104 THR A CA 1
ATOM 855 C C . THR A 1 104 ? -34.209 12.877 42.891 1.00 60.34 104 THR A C 1
ATOM 857 O O . THR A 1 104 ? -34.492 14.042 42.620 1.00 60.34 104 THR A O 1
ATOM 860 N N . LEU A 1 105 ? -32.953 12.501 43.158 1.00 62.59 105 LEU A N 1
ATOM 861 C CA . LEU A 1 105 ? -31.795 13.396 43.016 1.00 62.59 105 LEU A CA 1
ATOM 862 C C . LEU A 1 105 ? -31.564 13.799 41.550 1.00 62.59 105 LEU A C 1
ATOM 864 O O . LEU A 1 105 ? -31.357 14.979 41.271 1.00 62.59 105 LEU A O 1
ATOM 868 N N . LYS A 1 106 ? -31.678 12.850 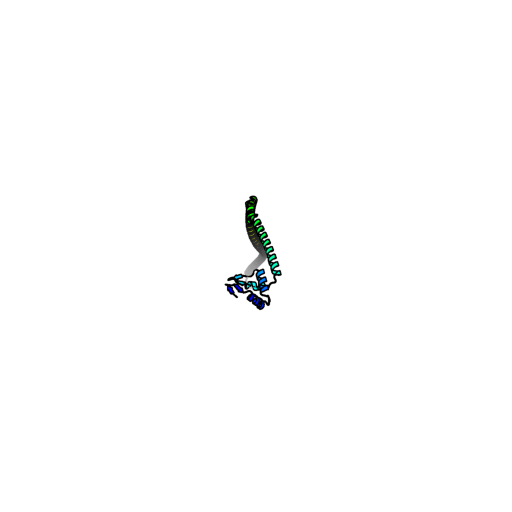40.608 1.00 59.56 106 LYS A N 1
ATOM 869 C CA . LYS A 1 106 ? -31.619 13.132 39.161 1.00 59.56 106 LYS A CA 1
ATOM 870 C C . LYS A 1 106 ? -32.747 14.060 38.696 1.00 59.56 106 LYS A C 1
ATOM 872 O O . LYS A 1 106 ? -32.504 14.929 37.868 1.00 59.56 106 LYS A O 1
ATOM 877 N N . SER A 1 107 ? -33.965 13.906 39.225 1.00 61.88 107 SER A N 1
ATOM 878 C CA . SER A 1 107 ? -35.126 14.698 38.798 1.00 61.88 107 SER A CA 1
ATOM 879 C C . SER A 1 107 ? -35.259 16.063 39.485 1.00 61.88 107 SER A C 1
ATOM 881 O O . SER A 1 107 ? -35.904 16.945 38.927 1.00 61.88 107 SER A O 1
ATOM 883 N N . ARG A 1 108 ? -34.691 16.260 40.687 1.00 63.50 108 ARG A N 1
ATOM 884 C CA . ARG A 1 108 ? -34.806 17.521 41.453 1.00 63.50 108 ARG A CA 1
ATOM 885 C C . ARG A 1 108 ? -33.684 18.525 41.213 1.00 63.50 108 ARG A C 1
ATOM 887 O O . ARG A 1 108 ? -33.845 19.677 41.602 1.00 63.50 108 ARG A O 1
ATOM 894 N N . ASN A 1 109 ? -32.577 18.128 40.590 1.00 71.44 109 ASN A N 1
ATOM 895 C CA . ASN A 1 109 ? -31.498 19.054 40.269 1.00 71.44 109 ASN A CA 1
ATOM 896 C C . ASN A 1 109 ? -31.517 19.392 38.764 1.00 71.44 109 ASN A C 1
ATOM 898 O O . ASN A 1 109 ? -31.062 18.577 37.954 1.00 71.44 109 ASN A O 1
ATOM 902 N N . PRO A 1 110 ? -32.030 20.572 38.358 1.00 71.44 110 PRO A N 1
ATOM 903 C CA . PRO A 1 110 ? -32.053 20.975 36.952 1.00 71.44 110 PRO A CA 1
ATOM 904 C C . PRO A 1 110 ? -30.651 20.983 36.327 1.00 71.44 110 PRO A C 1
ATOM 906 O O . PRO A 1 110 ? -30.513 20.614 35.162 1.00 71.44 110 PRO A O 1
ATOM 909 N N . ASN A 1 111 ? -29.600 21.266 37.106 1.00 78.31 111 ASN A N 1
ATOM 910 C CA . ASN A 1 111 ? -28.221 21.192 36.623 1.00 78.31 111 ASN A CA 1
ATOM 911 C C . ASN A 1 111 ? -27.820 19.748 36.290 1.00 78.31 111 ASN A C 1
ATOM 913 O O . ASN A 1 111 ? -27.152 19.521 35.288 1.00 78.31 111 ASN A O 1
ATOM 917 N N . THR A 1 112 ? -28.270 18.753 37.062 1.00 79.50 112 THR A N 1
ATOM 918 C CA . THR A 1 112 ? -27.989 17.335 36.781 1.00 79.50 112 THR A CA 1
ATOM 919 C C . THR A 1 112 ? -28.639 16.875 35.477 1.00 79.50 112 THR A C 1
ATOM 921 O O . THR A 1 112 ? -27.981 16.216 34.677 1.00 79.50 112 THR A O 1
ATOM 924 N N . ASN A 1 113 ? -29.890 17.257 35.209 1.00 80.19 113 ASN A N 1
ATOM 925 C CA . ASN A 1 113 ? -30.543 16.931 33.937 1.00 80.19 113 ASN A CA 1
ATOM 926 C C . ASN A 1 113 ? -29.872 17.620 32.739 1.00 80.19 113 ASN A C 1
ATOM 928 O O . ASN A 1 113 ? -29.714 16.995 31.689 1.00 80.19 113 ASN A O 1
ATOM 932 N N . THR A 1 114 ? -29.446 18.876 32.892 1.00 84.75 114 THR A N 1
ATOM 933 C CA . THR A 1 114 ? -28.688 19.597 31.858 1.00 84.75 114 THR A CA 1
ATOM 934 C C . THR A 1 114 ? -27.346 18.923 31.579 1.00 84.75 114 THR A C 1
ATOM 936 O O . THR A 1 114 ? -27.016 18.686 30.419 1.00 84.75 114 THR A O 1
ATOM 939 N N . ILE A 1 115 ? -26.614 18.519 32.623 1.00 87.12 115 ILE A N 1
ATOM 940 C CA . ILE A 1 115 ? -25.348 17.786 32.489 1.00 87.12 115 ILE A CA 1
ATOM 941 C C . ILE A 1 115 ? -25.569 16.439 31.791 1.00 87.12 115 ILE A C 1
ATOM 943 O O . ILE A 1 115 ? -24.826 16.105 30.876 1.00 87.12 115 ILE A O 1
ATOM 947 N N . ILE A 1 116 ? -26.606 15.677 32.159 1.00 87.06 116 ILE A N 1
ATOM 948 C CA . ILE A 1 116 ? -26.917 14.394 31.504 1.00 87.06 116 ILE A CA 1
ATOM 949 C C . ILE A 1 116 ? -27.193 14.598 30.008 1.00 87.06 116 ILE A C 1
ATOM 951 O O . ILE A 1 116 ? -26.659 13.853 29.188 1.00 87.06 116 ILE A O 1
ATOM 955 N N . LYS A 1 117 ? -27.985 15.613 29.637 1.00 90.31 117 LYS A N 1
ATOM 956 C CA . LYS A 1 117 ? -28.252 15.937 28.226 1.00 90.31 117 LYS A CA 1
ATOM 957 C C . LYS A 1 117 ? -26.973 16.313 27.475 1.00 90.31 117 LYS A C 1
ATOM 959 O O . LYS A 1 117 ? -26.745 15.773 26.396 1.00 90.31 117 LYS A O 1
ATOM 964 N N . ALA A 1 118 ? -26.128 17.161 28.063 1.00 93.06 118 ALA A N 1
ATOM 965 C CA . ALA A 1 118 ? -24.852 17.557 27.472 1.00 93.06 118 ALA A CA 1
ATOM 966 C C . ALA A 1 118 ? -23.911 16.357 27.282 1.00 93.06 118 ALA A C 1
ATOM 968 O O . ALA A 1 118 ? -23.321 16.200 26.221 1.00 93.06 118 ALA A O 1
ATOM 969 N N . VAL A 1 119 ? -23.822 15.452 28.262 1.00 93.62 119 VAL A N 1
ATOM 970 C CA . VAL A 1 119 ? -23.011 14.227 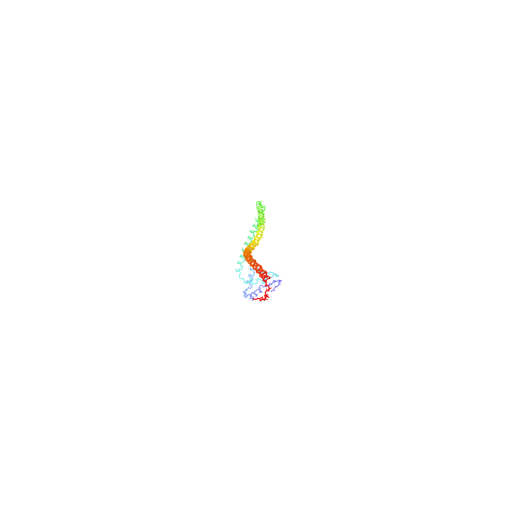28.153 1.00 93.62 119 VAL A CA 1
ATOM 971 C C . VAL A 1 119 ? -23.533 13.303 27.050 1.00 93.62 119 VAL A C 1
ATOM 973 O O . VAL A 1 119 ? -22.738 12.716 26.317 1.00 93.62 119 VAL A O 1
ATOM 976 N N . ILE A 1 120 ? -24.855 13.173 26.898 1.00 94.69 120 ILE A N 1
ATOM 977 C CA . ILE A 1 120 ? -25.451 12.385 25.810 1.00 94.69 120 ILE A CA 1
ATOM 978 C C . ILE A 1 120 ? -25.114 13.004 24.447 1.00 94.69 120 ILE A C 1
ATOM 980 O O . ILE A 1 120 ? -24.705 12.270 23.549 1.00 94.69 120 ILE A O 1
ATOM 984 N N . GLN A 1 121 ? -25.243 14.326 24.306 1.00 96.50 121 GLN A N 1
ATOM 985 C CA . GLN A 1 121 ? -24.888 15.040 23.074 1.00 96.50 121 GLN A CA 1
ATOM 986 C C . GLN A 1 121 ? -23.401 14.890 22.746 1.00 96.50 121 GLN A C 1
ATOM 988 O O . GLN A 1 121 ? -23.066 14.443 21.654 1.00 96.50 121 GLN A O 1
ATOM 993 N N . LEU A 1 122 ? -22.515 15.129 23.717 1.00 96.81 122 LEU A N 1
ATOM 994 C CA . LEU A 1 122 ? -21.073 14.944 23.547 1.00 96.81 122 LEU A CA 1
ATOM 995 C C . LEU A 1 122 ? -20.731 13.513 23.131 1.00 96.81 122 LEU A C 1
ATOM 997 O O . LEU A 1 122 ? -19.901 13.301 22.254 1.00 96.81 122 LEU A O 1
ATOM 1001 N N . LYS A 1 123 ? -21.398 12.506 23.705 1.00 97.06 123 LYS A N 1
ATOM 1002 C CA . LYS A 1 123 ? -21.190 11.108 23.309 1.00 97.06 123 LYS A CA 1
ATOM 1003 C C . LYS A 1 123 ? -21.593 10.856 21.851 1.00 97.06 123 LYS A C 1
ATOM 1005 O O . LYS A 1 123 ? -20.921 10.087 21.165 1.00 97.06 123 LYS A O 1
ATOM 1010 N N . GLN A 1 124 ? -22.676 11.473 21.382 1.00 95.94 124 GLN A N 1
ATOM 1011 C CA . GLN A 1 124 ? -23.107 11.378 19.985 1.00 95.94 124 GLN A CA 1
ATOM 1012 C C . GLN A 1 124 ? -22.125 12.086 19.044 1.00 95.94 124 GLN A C 1
ATOM 1014 O O . GLN A 1 124 ? -21.750 11.514 18.023 1.00 95.94 124 GLN A O 1
ATOM 1019 N N . GLU A 1 125 ? -21.661 13.282 19.406 1.00 96.88 125 GLU A N 1
ATOM 1020 C CA . GLU A 1 125 ? -20.674 14.047 18.634 1.00 96.88 125 GLU A CA 1
ATOM 1021 C C . GLU A 1 125 ? -19.324 13.328 18.546 1.00 96.88 125 GLU A C 1
ATOM 1023 O O . GLU A 1 125 ? -18.748 13.238 17.463 1.00 96.88 125 GLU A O 1
ATOM 1028 N N . ILE A 1 126 ? -18.854 12.740 19.652 1.00 96.88 126 ILE A N 1
ATOM 1029 C CA . ILE A 1 126 ? -17.643 11.909 19.675 1.00 96.88 126 ILE A CA 1
ATOM 1030 C C . ILE A 1 126 ? -17.801 10.721 18.725 1.00 96.88 126 ILE A C 1
ATOM 1032 O O . ILE A 1 126 ? -16.903 10.469 17.926 1.00 96.88 126 ILE A O 1
ATOM 1036 N N . LYS A 1 127 ? -18.942 10.017 18.761 1.00 97.50 127 LYS A N 1
ATOM 1037 C CA . LYS A 1 127 ? -19.190 8.872 17.870 1.00 97.50 127 LYS A CA 1
ATOM 1038 C C . LYS A 1 127 ? -19.163 9.288 16.400 1.00 97.50 127 LYS A C 1
ATOM 1040 O O . LYS A 1 127 ? -18.510 8.632 15.599 1.00 97.50 127 LYS A O 1
ATOM 1045 N N . LYS A 1 128 ? -19.826 10.396 16.061 1.00 97.06 128 LYS A N 1
ATOM 1046 C CA . LYS A 1 128 ? -19.835 10.926 14.693 1.00 97.06 128 LYS A CA 1
ATOM 1047 C C . LYS A 1 128 ? -18.428 11.321 14.237 1.00 97.06 128 LYS A C 1
ATOM 1049 O O . LYS A 1 128 ? -18.016 10.968 13.143 1.00 97.06 128 LYS A O 1
ATOM 1054 N N . THR A 1 129 ? -17.668 11.982 15.107 1.00 97.00 129 THR A N 1
ATOM 1055 C CA . THR A 1 129 ? -16.281 12.368 14.812 1.00 97.00 129 THR A CA 1
ATOM 1056 C C . THR A 1 129 ? -15.393 11.141 14.592 1.00 97.00 129 THR A C 1
ATOM 1058 O O . THR A 1 129 ? -14.546 11.158 13.709 1.00 97.00 129 THR A O 1
ATOM 1061 N N . GLN A 1 130 ? -15.588 10.064 15.360 1.00 97.50 130 GLN A N 1
ATOM 1062 C CA . GLN A 1 130 ? -14.868 8.801 15.163 1.00 97.50 130 GLN A CA 1
ATOM 1063 C C . GLN A 1 130 ? -15.206 8.140 13.821 1.00 97.50 130 GLN A C 1
ATOM 1065 O O . GLN A 1 130 ? -14.304 7.646 13.152 1.00 97.50 130 GLN A O 1
ATOM 1070 N N . GLU A 1 131 ? -16.478 8.153 13.416 1.00 97.19 131 GLU A N 1
ATOM 1071 C CA . GLU A 1 131 ? -16.916 7.645 12.108 1.00 97.19 131 GLU A CA 1
ATOM 1072 C C . GLU A 1 131 ? -16.292 8.460 10.958 1.00 97.19 131 GLU A C 1
ATOM 1074 O O . GLU A 1 131 ? -15.713 7.877 10.041 1.00 97.19 131 GLU A O 1
ATOM 1079 N N . ASP A 1 132 ? -16.309 9.795 11.049 1.00 97.25 132 ASP A N 1
ATOM 1080 C CA . ASP A 1 132 ? -15.691 10.689 10.057 1.00 97.25 132 ASP A CA 1
ATOM 1081 C C . ASP A 1 132 ? -14.163 10.490 9.959 1.00 97.25 132 ASP A C 1
ATOM 1083 O O . ASP A 1 132 ? -13.574 10.615 8.880 1.00 97.25 132 ASP A O 1
ATOM 1087 N N . LEU A 1 133 ? -13.504 10.197 11.084 1.00 97.00 133 LEU A N 1
ATOM 1088 C CA . LEU A 1 133 ? -12.061 9.951 11.146 1.00 97.00 133 LEU A CA 1
ATOM 1089 C C . LEU A 1 133 ? -11.706 8.603 10.508 1.00 97.00 133 LEU A C 1
ATOM 1091 O O . LEU A 1 133 ? -10.801 8.556 9.679 1.00 97.00 133 LEU A O 1
ATOM 1095 N N . GLN A 1 134 ? -12.494 7.558 10.778 1.00 97.06 134 GLN A N 1
ATOM 1096 C CA . GLN A 1 134 ? -12.342 6.257 10.123 1.00 97.06 134 GLN A CA 1
ATOM 1097 C C . GLN A 1 134 ? -12.517 6.360 8.599 1.00 97.06 134 GLN A C 1
ATOM 1099 O O . GLN A 1 134 ? -11.733 5.788 7.847 1.00 97.06 134 GLN A O 1
ATOM 1104 N N . GLU A 1 135 ? -13.503 7.126 8.115 1.00 97.69 135 GLU A N 1
ATOM 1105 C CA . GLU A 1 135 ? -13.696 7.318 6.670 1.00 97.69 135 GLU A CA 1
ATOM 1106 C C . GLU A 1 135 ? -12.505 8.048 6.022 1.00 97.69 135 GLU A C 1
ATOM 1108 O O . GLU A 1 135 ? -12.129 7.772 4.877 1.00 97.69 135 GLU A O 1
ATOM 1113 N N . LYS A 1 136 ? -11.905 9.006 6.739 1.00 97.69 136 LYS A N 1
ATOM 1114 C CA . LYS A 1 136 ? -10.700 9.706 6.278 1.00 97.69 136 LYS A CA 1
ATOM 1115 C C . LYS A 1 136 ? -9.492 8.775 6.237 1.00 97.69 136 LYS A C 1
ATOM 1117 O O . LYS A 1 136 ? -8.783 8.817 5.234 1.00 97.69 136 LYS A O 1
ATOM 1122 N N . ASP A 1 137 ? -9.298 7.933 7.245 1.00 97.69 137 ASP A N 1
ATOM 1123 C CA . ASP A 1 137 ? -8.214 6.946 7.270 1.00 97.69 137 ASP A CA 1
ATOM 1124 C C . ASP A 1 137 ? -8.342 5.957 6.100 1.00 97.69 137 ASP A C 1
ATOM 1126 O O . ASP A 1 137 ? -7.401 5.789 5.325 1.00 97.69 137 ASP A O 1
ATOM 1130 N N . ASP A 1 138 ? -9.546 5.436 5.840 1.00 97.12 138 ASP A N 1
ATOM 1131 C CA . ASP A 1 138 ? -9.807 4.560 4.690 1.00 97.12 138 ASP A CA 1
ATOM 1132 C C . ASP A 1 138 ? -9.500 5.248 3.341 1.00 97.12 138 ASP A C 1
ATOM 1134 O O . ASP A 1 138 ? -9.065 4.611 2.371 1.00 97.12 138 ASP A O 1
ATOM 1138 N N . LYS A 1 139 ? -9.752 6.562 3.233 1.00 97.81 139 LYS A N 1
ATOM 1139 C CA . LYS A 1 139 ? -9.395 7.357 2.043 1.00 97.81 139 LYS A CA 1
ATOM 1140 C C . LYS A 1 139 ? -7.887 7.553 1.930 1.00 97.81 139 LYS A C 1
ATOM 1142 O O . LYS A 1 139 ? -7.369 7.464 0.816 1.00 97.81 139 LYS A O 1
ATOM 1147 N N . ILE A 1 140 ? -7.196 7.805 3.040 1.00 98.00 140 ILE A N 1
ATOM 1148 C CA . ILE A 1 140 ? -5.735 7.928 3.077 1.00 98.00 140 ILE A CA 1
ATOM 1149 C C . ILE A 1 140 ? -5.099 6.623 2.593 1.00 98.00 140 ILE A C 1
ATOM 1151 O O . ILE A 1 140 ? -4.274 6.668 1.682 1.00 98.00 140 ILE A O 1
ATOM 1155 N N . ASP A 1 141 ? -5.554 5.471 3.082 1.00 97.75 141 ASP A N 1
ATOM 1156 C CA . ASP A 1 141 ? -5.047 4.158 2.666 1.00 97.75 141 ASP A CA 1
ATOM 1157 C C . ASP A 1 141 ? -5.232 3.907 1.162 1.00 97.75 141 ASP A C 1
ATOM 1159 O O . ASP A 1 141 ? -4.339 3.402 0.471 1.00 97.75 141 ASP A O 1
ATOM 1163 N N . LYS A 1 142 ? -6.394 4.283 0.610 1.00 97.75 142 LYS A N 1
ATOM 1164 C CA . LYS A 1 142 ? -6.659 4.182 -0.837 1.00 97.75 142 LYS A CA 1
ATOM 1165 C C . LYS A 1 142 ? -5.743 5.095 -1.650 1.00 97.75 142 LYS A C 1
ATOM 1167 O O . LYS A 1 142 ? -5.238 4.683 -2.699 1.00 97.75 142 LYS A O 1
ATOM 1172 N N . LEU A 1 143 ? -5.521 6.322 -1.181 1.00 98.19 143 LEU A N 1
ATOM 1173 C CA . LEU A 1 143 ? -4.622 7.270 -1.834 1.00 98.19 143 LEU A CA 1
ATOM 1174 C C . LEU A 1 143 ? -3.172 6.788 -1.781 1.00 98.19 143 LEU A C 1
ATOM 1176 O O . LEU A 1 143 ? -2.498 6.826 -2.805 1.00 98.19 143 LEU A O 1
ATOM 1180 N N . GLN A 1 144 ? -2.714 6.255 -0.648 1.00 97.94 144 GLN A N 1
ATOM 1181 C CA . GLN A 1 144 ? -1.375 5.679 -0.516 1.00 97.94 144 GLN A CA 1
ATOM 1182 C C . GLN A 1 144 ? -1.150 4.526 -1.499 1.00 97.94 144 GLN A C 1
ATOM 1184 O O . GLN A 1 144 ? -0.146 4.518 -2.206 1.00 97.94 144 GLN A O 1
ATOM 1189 N N . LYS A 1 145 ? -2.112 3.602 -1.633 1.00 97.88 145 LYS A N 1
ATOM 1190 C CA . LYS A 1 145 ? -2.039 2.524 -2.639 1.00 97.88 145 LYS A CA 1
ATOM 1191 C C . LYS A 1 145 ? -1.964 3.061 -4.070 1.00 97.88 145 LYS A C 1
ATOM 1193 O O . LYS A 1 145 ? -1.235 2.521 -4.897 1.00 97.88 145 LYS A O 1
ATOM 1198 N N . THR A 1 146 ? -2.704 4.128 -4.363 1.00 97.81 146 THR A N 1
ATOM 1199 C CA . THR A 1 146 ? -2.696 4.768 -5.689 1.00 97.81 146 THR A CA 1
ATOM 1200 C C . THR A 1 146 ? -1.358 5.453 -5.977 1.00 97.81 146 THR A C 1
ATOM 1202 O O . THR A 1 146 ? -0.826 5.320 -7.079 1.00 97.81 146 THR A O 1
ATOM 1205 N N . ILE A 1 147 ? -0.790 6.144 -4.984 1.00 98.31 147 ILE A N 1
ATOM 1206 C CA . ILE A 1 147 ? 0.541 6.760 -5.068 1.00 98.31 147 ILE A CA 1
ATOM 1207 C C . ILE A 1 147 ? 1.602 5.689 -5.320 1.00 98.31 147 ILE A C 1
ATOM 1209 O O . ILE A 1 147 ? 2.387 5.844 -6.249 1.00 98.31 147 ILE A O 1
ATOM 1213 N N . GLN A 1 148 ? 1.578 4.593 -4.558 1.00 98.25 148 GLN A N 1
ATOM 1214 C CA . GLN A 1 148 ? 2.521 3.483 -4.714 1.00 98.25 148 GLN A CA 1
ATOM 1215 C C . GLN A 1 148 ? 2.485 2.916 -6.138 1.00 98.25 148 GLN A C 1
ATOM 1217 O O . GLN A 1 148 ? 3.517 2.829 -6.796 1.00 98.25 148 GLN A O 1
ATOM 1222 N N . LYS A 1 149 ? 1.286 2.624 -6.656 1.00 98.06 149 LYS A N 1
ATOM 1223 C CA . LYS A 1 149 ? 1.125 2.132 -8.028 1.00 98.06 149 LYS A CA 1
ATOM 1224 C C . LYS A 1 149 ? 1.648 3.128 -9.070 1.00 98.06 149 LYS A C 1
ATOM 1226 O O . LYS A 1 149 ? 2.335 2.747 -10.006 1.00 98.06 149 LYS A O 1
ATOM 1231 N N . THR A 1 150 ? 1.363 4.415 -8.883 1.00 97.62 150 THR A N 1
ATOM 1232 C CA . THR A 1 150 ? 1.839 5.470 -9.795 1.00 97.62 150 THR A CA 1
ATOM 1233 C C . THR A 1 150 ? 3.367 5.590 -9.774 1.00 97.62 150 THR A C 1
ATOM 1235 O O . THR A 1 150 ? 3.979 5.860 -10.804 1.00 97.62 150 THR A O 1
ATOM 1238 N N . GLN A 1 151 ? 3.999 5.390 -8.614 1.00 98.19 151 GLN A N 1
ATOM 1239 C CA . GLN A 1 151 ? 5.458 5.386 -8.489 1.00 98.19 151 GLN A CA 1
ATOM 1240 C C . GLN A 1 151 ? 6.090 4.188 -9.205 1.00 98.19 151 GLN A C 1
ATOM 1242 O O . GLN A 1 151 ? 7.110 4.359 -9.868 1.00 98.19 151 GLN A O 1
ATOM 1247 N N . GLU A 1 152 ? 5.480 3.007 -9.106 1.00 97.94 152 GLU A N 1
ATOM 1248 C CA . GLU A 1 152 ? 5.911 1.810 -9.837 1.00 97.94 152 GLU A CA 1
ATOM 1249 C C . GLU A 1 152 ? 5.812 2.021 -11.356 1.00 97.94 152 GLU A C 1
ATOM 1251 O O . GLU A 1 152 ? 6.793 1.800 -12.070 1.00 97.94 152 GLU A O 1
ATOM 1256 N N . ASP A 1 153 ? 4.684 2.555 -11.837 1.00 98.12 153 ASP A N 1
ATOM 1257 C CA . ASP A 1 153 ? 4.484 2.877 -13.256 1.00 98.12 153 ASP A CA 1
ATOM 1258 C C . ASP A 1 153 ? 5.526 3.903 -13.757 1.00 98.12 153 ASP A C 1
ATOM 1260 O O . ASP A 1 153 ? 6.079 3.768 -14.851 1.00 98.12 153 ASP A O 1
ATOM 1264 N N . LEU A 1 154 ? 5.843 4.928 -12.952 1.00 98.12 154 LEU A N 1
ATOM 1265 C CA . LEU A 1 154 ? 6.877 5.919 -13.281 1.00 98.12 154 LEU A CA 1
ATOM 1266 C C . LEU A 1 154 ? 8.268 5.286 -13.391 1.00 98.12 154 LEU A C 1
ATOM 1268 O O . LEU A 1 154 ? 8.990 5.568 -14.348 1.00 98.12 154 LEU A O 1
ATOM 1272 N N . GLN A 1 155 ? 8.635 4.409 -12.453 1.00 97.88 155 GLN A N 1
ATOM 1273 C CA . GLN A 1 155 ? 9.919 3.704 -12.495 1.00 97.88 155 GLN A CA 1
ATOM 1274 C C . GLN A 1 155 ? 10.045 2.819 -13.740 1.00 97.88 155 GLN A C 1
ATOM 1276 O O . GLN A 1 155 ? 11.111 2.772 -14.361 1.00 97.88 155 GLN A O 1
ATOM 1281 N N . GLU A 1 156 ? 8.965 2.146 -14.142 1.00 98.19 156 GLU A N 1
ATOM 1282 C CA . GLU A 1 156 ? 8.946 1.358 -15.375 1.00 98.19 156 GLU A CA 1
ATOM 1283 C C . GLU A 1 156 ? 9.181 2.244 -16.607 1.00 98.19 156 GLU A C 1
ATOM 1285 O O . GLU A 1 156 ? 10.024 1.921 -17.455 1.00 98.19 156 GLU A O 1
ATOM 1290 N N . LYS A 1 157 ? 8.502 3.396 -16.682 1.00 98.00 157 LYS A N 1
ATOM 1291 C CA . LYS A 1 157 ? 8.677 4.357 -17.779 1.00 98.00 157 LYS A CA 1
ATOM 1292 C C . LYS A 1 157 ? 10.070 4.971 -17.827 1.00 98.00 157 LYS A C 1
ATOM 1294 O O . LYS A 1 157 ? 10.637 5.071 -18.916 1.00 98.00 157 LYS A O 1
ATOM 1299 N N . ASP A 1 158 ? 10.675 5.291 -16.691 1.00 98.25 158 ASP A N 1
ATOM 1300 C CA . ASP A 1 158 ? 12.068 5.750 -16.645 1.00 98.25 158 ASP A CA 1
ATOM 1301 C C . ASP A 1 158 ? 13.045 4.669 -17.147 1.00 98.25 158 ASP A C 1
ATOM 1303 O O . ASP A 1 158 ? 14.005 4.960 -17.879 1.00 98.25 158 ASP A O 1
ATOM 1307 N N . GLY A 1 159 ? 12.768 3.400 -16.831 1.00 98.12 159 GLY A N 1
ATOM 1308 C CA . GLY A 1 159 ? 13.493 2.253 -17.374 1.00 98.12 159 GLY A CA 1
ATOM 1309 C C . GLY A 1 159 ? 13.361 2.131 -18.897 1.00 98.12 159 GLY A C 1
ATOM 1310 O O . GLY A 1 159 ? 14.361 1.945 -19.597 1.00 98.12 159 GLY A O 1
ATOM 1311 N N . GLU A 1 160 ? 12.149 2.277 -19.438 1.00 98.25 160 GLU A N 1
ATOM 1312 C CA . GLU A 1 160 ? 11.903 2.311 -20.888 1.00 98.25 160 GLU A CA 1
ATOM 1313 C C . GLU A 1 160 ? 12.652 3.459 -21.575 1.00 98.25 160 GLU A C 1
ATOM 1315 O O . GLU A 1 160 ? 13.344 3.227 -22.569 1.00 98.25 160 GLU A O 1
ATOM 1320 N N . ILE A 1 161 ? 12.580 4.676 -21.028 1.00 98.38 161 ILE A N 1
ATOM 1321 C CA . ILE A 1 161 ? 13.278 5.854 -21.561 1.00 98.38 161 ILE A CA 1
ATOM 1322 C C . ILE A 1 161 ? 14.786 5.608 -21.610 1.00 98.38 161 ILE A C 1
ATOM 1324 O O . ILE A 1 161 ? 15.439 5.935 -22.603 1.00 98.38 161 ILE A O 1
ATOM 1328 N N . THR A 1 162 ? 15.352 5.008 -20.563 1.00 98.25 162 THR A N 1
ATOM 1329 C CA . THR A 1 162 ? 16.783 4.684 -20.509 1.00 98.25 162 THR A CA 1
ATOM 1330 C C . THR A 1 162 ? 17.170 3.689 -21.604 1.00 98.25 162 THR A C 1
ATOM 1332 O O . THR A 1 162 ? 18.143 3.918 -22.325 1.00 98.25 162 THR A O 1
ATOM 1335 N N . ARG A 1 163 ? 16.378 2.626 -21.801 1.00 98.25 163 ARG A N 1
ATOM 1336 C CA . ARG A 1 163 ? 16.601 1.650 -22.883 1.00 98.25 163 ARG A CA 1
ATOM 1337 C C . ARG A 1 163 ? 16.514 2.294 -24.267 1.00 98.25 163 ARG A C 1
ATOM 1339 O O . ARG A 1 163 ? 17.372 2.040 -25.110 1.00 98.25 163 ARG A O 1
ATOM 1346 N N . LEU A 1 164 ? 15.524 3.159 -24.489 1.00 98.44 164 LEU A N 1
ATOM 1347 C CA . LEU A 1 164 ? 15.366 3.882 -25.752 1.00 98.44 164 LEU A CA 1
ATOM 1348 C C . LEU A 1 164 ? 16.538 4.830 -26.023 1.00 98.44 164 LEU A C 1
ATOM 1350 O O . LEU A 1 164 ? 17.037 4.864 -27.144 1.00 98.44 164 LEU A O 1
ATOM 1354 N N . LYS A 1 165 ? 17.034 5.548 -25.008 1.00 98.31 165 LYS A N 1
ATOM 1355 C CA . LYS A 1 165 ? 18.231 6.397 -25.142 1.00 98.31 165 LYS A CA 1
ATOM 1356 C C . LYS A 1 165 ? 19.457 5.594 -25.576 1.00 98.31 165 LYS A C 1
ATOM 1358 O O . LYS A 1 165 ? 20.176 6.028 -26.472 1.00 98.31 165 LYS A O 1
ATOM 1363 N N . ILE A 1 166 ? 19.676 4.419 -24.981 1.00 98.12 166 ILE A N 1
ATOM 1364 C CA . ILE A 1 166 ? 20.775 3.522 -25.371 1.00 98.12 166 ILE A CA 1
ATOM 1365 C C . ILE A 1 166 ? 20.611 3.075 -26.831 1.00 98.12 166 ILE A C 1
ATOM 1367 O O . ILE A 1 166 ? 21.563 3.152 -27.604 1.00 98.12 166 ILE A O 1
ATOM 1371 N N . ALA A 1 167 ? 19.405 2.661 -27.230 1.00 98.25 167 ALA A N 1
ATOM 1372 C CA . ALA A 1 167 ? 19.128 2.230 -28.600 1.00 98.25 167 ALA A CA 1
ATOM 1373 C C . ALA A 1 167 ? 19.343 3.356 -29.630 1.00 98.25 167 ALA A C 1
ATOM 1375 O O . ALA A 1 167 ? 19.924 3.120 -30.691 1.00 98.25 167 ALA A O 1
ATOM 1376 N N . ILE A 1 168 ? 18.926 4.584 -29.304 1.00 98.38 168 ILE A N 1
ATOM 1377 C CA . ILE A 1 168 ? 19.155 5.774 -30.136 1.00 98.38 168 ILE A CA 1
ATOM 1378 C C . ILE A 1 168 ? 20.652 6.037 -30.301 1.00 98.38 168 ILE A C 1
ATOM 1380 O O . ILE A 1 168 ? 21.103 6.256 -31.423 1.00 98.38 168 ILE A O 1
ATOM 1384 N N . ASN A 1 169 ? 21.428 5.985 -29.215 1.00 98.06 169 ASN A N 1
ATOM 1385 C CA . ASN A 1 169 ? 22.873 6.204 -29.281 1.00 98.06 169 ASN A CA 1
ATOM 1386 C C . ASN A 1 169 ? 23.563 5.157 -30.157 1.00 98.06 169 ASN A C 1
ATOM 1388 O O . ASN A 1 169 ? 24.332 5.530 -31.036 1.00 98.06 169 ASN A O 1
ATOM 1392 N N . LYS A 1 170 ? 23.213 3.877 -29.995 1.00 97.94 170 LYS A N 1
ATOM 1393 C CA . LYS A 1 170 ? 23.748 2.806 -30.843 1.00 97.94 170 LYS A CA 1
ATOM 1394 C C . LYS A 1 170 ? 23.414 3.026 -32.321 1.00 97.94 170 LYS A C 1
ATOM 1396 O O . LYS A 1 170 ? 24.286 2.957 -33.173 1.00 97.94 170 LYS A O 1
ATOM 1401 N N . THR A 1 171 ? 22.164 3.374 -32.621 1.00 98.00 171 THR A N 1
ATOM 1402 C CA . THR A 1 171 ? 21.738 3.667 -34.002 1.00 98.00 171 THR A CA 1
ATOM 1403 C C . THR A 1 171 ? 22.502 4.859 -34.588 1.00 98.00 171 THR A C 1
ATOM 1405 O O . THR A 1 171 ? 22.800 4.887 -35.779 1.00 98.00 171 THR A O 1
ATOM 1408 N N . LYS A 1 172 ? 22.829 5.859 -33.762 1.00 98.12 172 LYS A N 1
ATOM 1409 C CA . LYS A 1 172 ? 23.618 7.022 -34.174 1.00 98.12 172 LYS A CA 1
ATOM 1410 C C . LYS A 1 172 ? 25.072 6.651 -34.479 1.00 98.12 172 LYS A C 1
ATOM 1412 O O . LYS A 1 172 ? 25.616 7.163 -35.452 1.00 98.12 172 LYS A O 1
ATOM 1417 N N . GLU A 1 173 ? 25.679 5.785 -33.671 1.00 97.75 173 GLU A N 1
ATOM 1418 C CA . GLU A 1 173 ? 27.021 5.242 -33.922 1.00 97.75 173 GLU A CA 1
ATOM 1419 C C . GLU A 1 173 ? 27.050 4.442 -35.232 1.00 97.75 173 GLU A C 1
ATOM 1421 O O . GLU A 1 173 ? 27.883 4.722 -36.094 1.00 97.75 173 GLU A O 1
ATOM 1426 N N . ASP A 1 174 ? 26.078 3.546 -35.437 1.00 98.00 174 ASP A N 1
ATOM 1427 C CA . ASP A 1 174 ? 25.941 2.765 -36.674 1.00 98.00 174 ASP A CA 1
ATOM 1428 C C . ASP A 1 174 ? 25.786 3.681 -37.908 1.00 98.00 174 ASP A C 1
ATOM 1430 O O . ASP A 1 174 ? 26.374 3.437 -38.965 1.00 98.00 174 ASP A O 1
ATOM 1434 N N . LEU A 1 175 ? 25.010 4.767 -37.785 1.00 98.12 175 LEU A N 1
ATOM 1435 C CA . LEU A 1 175 ? 24.835 5.747 -38.859 1.00 98.12 175 LEU A CA 1
ATOM 1436 C C . LEU A 1 175 ? 26.145 6.480 -39.178 1.00 98.12 175 LEU A C 1
ATOM 1438 O O . LEU A 1 175 ? 26.476 6.656 -40.350 1.00 98.12 175 LEU A O 1
ATOM 1442 N N . GLN A 1 176 ? 26.903 6.870 -38.151 1.00 97.75 176 GLN A N 1
ATOM 1443 C CA . GLN A 1 176 ? 28.198 7.521 -38.330 1.00 97.75 176 GLN A CA 1
ATOM 1444 C C . GLN A 1 176 ? 29.193 6.599 -39.049 1.00 97.75 176 GLN A C 1
ATOM 1446 O O . GLN A 1 176 ? 29.868 7.037 -39.981 1.00 97.75 176 GLN A O 1
ATOM 1451 N N . GLU A 1 177 ? 29.247 5.315 -38.684 1.00 97.94 177 GLU A N 1
ATOM 1452 C CA . GLU A 1 177 ? 30.107 4.337 -39.360 1.00 97.94 177 GLU A CA 1
ATOM 1453 C C . GLU A 1 177 ? 29.749 4.207 -40.851 1.00 97.94 177 GLU A C 1
ATOM 1455 O O . GLU A 1 177 ? 30.631 4.173 -41.718 1.00 97.94 177 GLU A O 1
ATOM 1460 N N . LYS A 1 178 ? 28.448 4.197 -41.170 1.00 97.69 178 LYS A N 1
ATOM 1461 C CA . LYS A 1 178 ? 27.963 4.157 -42.555 1.00 97.69 178 LYS A CA 1
ATOM 1462 C C . LYS A 1 178 ? 28.303 5.426 -43.334 1.00 97.69 178 LYS A C 1
ATOM 1464 O O . LYS A 1 178 ? 28.697 5.325 -44.496 1.00 97.69 178 LYS A O 1
ATOM 1469 N N . ASP A 1 179 ? 28.217 6.602 -42.720 1.00 98.19 179 ASP A N 1
ATOM 1470 C CA . ASP A 1 179 ? 28.616 7.863 -43.356 1.00 98.19 179 ASP A CA 1
ATOM 1471 C C . ASP A 1 179 ? 30.123 7.906 -43.665 1.00 98.19 179 ASP A C 1
ATOM 1473 O O . ASP A 1 179 ? 30.546 8.357 -44.742 1.00 98.19 179 ASP A O 1
ATOM 1477 N N . GLU A 1 180 ? 30.952 7.380 -42.762 1.00 97.88 180 GLU A N 1
ATOM 1478 C CA . GLU A 1 180 ? 32.388 7.222 -42.995 1.00 97.88 180 GLU A CA 1
ATOM 1479 C C . GLU A 1 180 ? 32.672 6.228 -44.132 1.00 97.88 180 GLU A C 1
ATOM 1481 O O . GLU A 1 180 ? 33.512 6.493 -44.999 1.00 97.88 180 GLU A O 1
ATOM 1486 N N . GLU A 1 181 ? 31.947 5.107 -44.184 1.00 98.06 181 GLU A N 1
ATOM 1487 C CA . GLU A 1 181 ? 32.034 4.123 -45.267 1.00 98.06 181 GLU A CA 1
ATOM 1488 C C . GLU A 1 181 ? 31.662 4.736 -46.624 1.00 98.06 181 GLU A C 1
ATOM 1490 O O . GLU A 1 181 ? 32.423 4.616 -47.589 1.00 98.06 181 GLU A O 1
ATOM 1495 N N . ILE A 1 182 ? 30.551 5.475 -46.693 1.00 98.31 182 ILE A N 1
ATOM 1496 C CA . ILE A 1 182 ? 30.128 6.207 -47.894 1.00 98.31 182 ILE A CA 1
ATOM 1497 C C . ILE A 1 182 ? 31.214 7.194 -48.333 1.00 98.31 182 ILE A C 1
ATOM 1499 O O . ILE A 1 182 ? 31.497 7.318 -49.528 1.00 98.31 182 ILE A O 1
ATOM 1503 N N . THR A 1 183 ? 31.844 7.892 -47.388 1.00 97.88 183 THR A N 1
ATOM 1504 C CA . THR A 1 183 ? 32.927 8.837 -47.682 1.00 97.88 183 THR A CA 1
ATOM 1505 C C . THR A 1 183 ? 34.141 8.124 -48.281 1.00 97.88 183 THR A C 1
ATOM 1507 O O . THR A 1 183 ? 34.656 8.561 -49.315 1.00 97.88 183 THR A O 1
ATOM 1510 N N . ARG A 1 184 ? 34.555 6.986 -47.708 1.00 98.06 184 ARG A N 1
ATOM 1511 C CA . ARG A 1 184 ? 35.641 6.151 -48.255 1.00 98.06 184 ARG A CA 1
ATOM 1512 C C . ARG A 1 184 ? 35.320 5.658 -49.666 1.00 98.06 184 ARG A C 1
ATOM 1514 O O . ARG A 1 184 ? 36.156 5.788 -50.561 1.00 98.06 184 ARG A O 1
ATOM 1521 N N . LEU A 1 185 ? 34.103 5.163 -49.893 1.00 98.25 185 LEU A N 1
ATOM 1522 C CA . LEU A 1 185 ? 33.658 4.696 -51.208 1.00 98.25 185 LEU A CA 1
ATOM 1523 C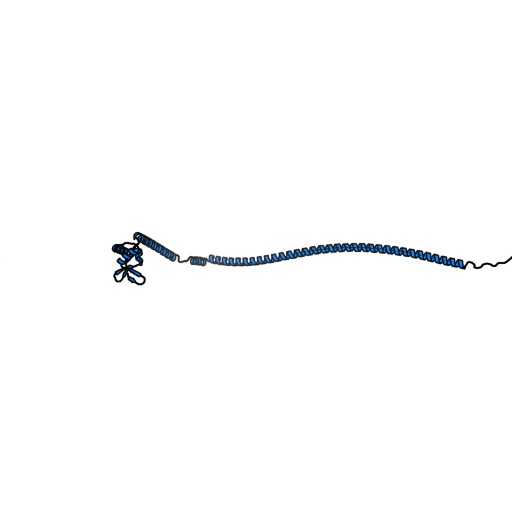 C . LEU A 1 185 ? 33.633 5.826 -52.244 1.00 98.25 185 LEU A C 1
ATOM 1525 O O . LEU A 1 185 ? 34.092 5.633 -53.367 1.00 98.25 185 LEU A O 1
ATOM 1529 N N . LYS A 1 186 ? 33.173 7.030 -51.878 1.00 98.12 186 LYS A N 1
ATOM 1530 C CA . LYS A 1 186 ? 33.213 8.207 -52.765 1.00 98.12 186 LYS A CA 1
ATOM 1531 C C . LYS A 1 186 ? 34.640 8.554 -53.193 1.00 98.12 186 LYS A C 1
ATOM 1533 O O . LYS A 1 186 ? 34.864 8.850 -54.367 1.00 98.12 186 LYS A O 1
ATOM 1538 N N . ILE A 1 187 ? 35.598 8.510 -52.264 1.00 97.88 187 ILE A N 1
ATOM 1539 C CA . ILE A 1 187 ? 37.018 8.748 -52.563 1.00 97.88 187 ILE A CA 1
ATOM 1540 C C . ILE A 1 187 ? 37.549 7.669 -53.512 1.00 97.88 187 ILE A C 1
ATOM 1542 O O . ILE A 1 187 ? 38.168 8.008 -54.521 1.00 97.88 187 ILE A O 1
ATOM 1546 N N . ALA A 1 188 ? 37.265 6.393 -53.234 1.00 97.88 188 ALA A N 1
ATOM 1547 C CA . ALA A 1 188 ? 37.684 5.276 -54.080 1.00 97.88 188 ALA A CA 1
ATOM 1548 C C . ALA A 1 188 ? 37.129 5.402 -55.509 1.00 97.88 188 ALA A C 1
ATOM 1550 O O . ALA A 1 188 ? 37.897 5.361 -56.466 1.00 97.88 188 ALA A O 1
ATOM 1551 N N . ILE A 1 189 ? 35.826 5.671 -55.657 1.00 98.12 189 ILE A N 1
ATOM 1552 C CA . ILE A 1 189 ? 35.179 5.893 -56.960 1.00 98.12 189 ILE A CA 1
ATOM 1553 C C . ILE A 1 189 ? 35.839 7.053 -57.711 1.00 98.12 189 ILE A C 1
ATOM 1555 O O . ILE A 1 189 ? 36.109 6.938 -58.906 1.00 98.12 189 ILE A O 1
ATOM 1559 N N . LYS A 1 190 ? 36.114 8.174 -57.029 1.00 98.00 190 LYS A N 1
ATOM 1560 C CA . LYS A 1 190 ? 36.782 9.327 -57.647 1.00 98.00 190 LYS A CA 1
ATOM 1561 C C . LYS A 1 190 ? 38.176 8.955 -58.156 1.00 98.00 190 LYS A C 1
ATOM 1563 O O . LYS A 1 190 ? 38.514 9.331 -59.273 1.00 98.00 190 LYS A O 1
ATOM 1568 N N . LYS A 1 191 ? 38.955 8.210 -57.362 1.00 97.62 191 LYS A N 1
ATOM 1569 C CA . LYS A 1 191 ? 40.301 7.760 -57.737 1.00 97.62 191 LYS A CA 1
ATOM 1570 C C . LYS A 1 191 ? 40.260 6.848 -58.962 1.00 97.62 191 LYS A C 1
ATOM 1572 O O . LYS A 1 191 ? 40.912 7.151 -59.951 1.00 97.62 191 LYS A O 1
ATOM 1577 N N . THR A 1 192 ? 39.422 5.811 -58.938 1.00 97.62 192 THR A N 1
ATOM 1578 C CA . THR A 1 192 ? 39.263 4.882 -60.068 1.00 97.62 192 THR A CA 1
ATOM 1579 C C . THR A 1 192 ? 38.788 5.597 -61.332 1.00 97.62 192 THR A C 1
ATOM 1581 O O . THR A 1 192 ? 39.225 5.272 -62.432 1.00 97.62 192 THR A O 1
ATOM 1584 N N . LYS A 1 193 ? 37.911 6.600 -61.201 1.00 97.69 193 LYS A N 1
ATOM 1585 C CA . LYS A 1 193 ? 37.465 7.405 -62.343 1.00 97.69 193 LYS A CA 1
ATOM 1586 C C . LYS A 1 193 ? 38.606 8.212 -62.966 1.00 97.69 193 LYS A C 1
ATOM 1588 O O . LYS A 1 193 ? 38.637 8.323 -64.189 1.00 97.69 193 LYS A O 1
ATOM 1593 N N . GLU A 1 194 ? 39.503 8.778 -62.158 1.00 97.31 194 GLU A N 1
ATOM 1594 C CA . GLU A 1 194 ? 40.664 9.511 -62.676 1.00 97.31 194 GLU A CA 1
ATOM 1595 C C . GLU A 1 194 ? 41.682 8.559 -63.311 1.00 97.31 194 GLU A C 1
ATOM 1597 O O . GLU A 1 194 ? 42.080 8.793 -64.444 1.00 97.31 194 GLU A O 1
ATOM 1602 N N . GLU A 1 195 ? 41.996 7.433 -62.663 1.00 97.19 195 GLU A N 1
ATOM 1603 C CA . GLU A 1 195 ? 42.880 6.390 -63.216 1.00 97.19 195 GLU A CA 1
ATOM 1604 C C . GLU A 1 195 ? 42.377 5.891 -64.581 1.00 97.19 195 GLU A C 1
ATOM 1606 O O . GLU A 1 195 ? 43.124 5.839 -65.556 1.00 97.19 195 GLU A O 1
ATOM 1611 N N . MET A 1 196 ? 41.077 5.601 -64.691 1.00 97.50 196 MET A N 1
ATOM 1612 C CA . MET A 1 196 ? 40.467 5.185 -65.955 1.00 97.50 196 MET A CA 1
ATOM 1613 C C . MET A 1 196 ? 40.524 6.294 -67.016 1.00 97.50 196 MET A C 1
ATOM 1615 O O . MET A 1 196 ? 40.664 6.016 -68.207 1.00 97.50 196 MET A O 1
ATOM 1619 N N . ARG A 1 197 ? 40.399 7.563 -66.611 1.00 97.50 197 ARG A N 1
ATOM 1620 C CA . ARG A 1 197 ? 40.485 8.706 -67.525 1.00 97.50 197 ARG A CA 1
ATOM 1621 C C . ARG A 1 197 ? 41.903 8.881 -68.066 1.00 97.50 197 ARG A C 1
ATOM 1623 O O . ARG A 1 197 ? 42.043 9.114 -69.266 1.00 97.50 197 ARG A O 1
ATOM 1630 N N . GLU A 1 198 ? 42.912 8.753 -67.210 1.00 97.00 198 GLU A N 1
ATOM 1631 C CA . GLU A 1 198 ? 44.326 8.768 -67.596 1.00 97.00 198 GLU A CA 1
ATOM 1632 C C . GLU A 1 198 ? 44.633 7.621 -68.568 1.00 97.00 198 GLU A C 1
ATOM 1634 O O . GLU A 1 198 ? 45.138 7.871 -69.661 1.00 97.00 198 GLU A O 1
ATOM 1639 N N . GLU A 1 199 ? 44.201 6.391 -68.263 1.00 97.62 199 GLU A N 1
ATOM 1640 C CA . GLU A 1 199 ? 44.412 5.235 -69.147 1.00 97.62 199 GLU A CA 1
ATOM 1641 C C . GLU A 1 199 ? 43.751 5.425 -70.528 1.00 97.62 199 GLU A C 1
ATOM 1643 O O . GLU A 1 199 ? 44.342 5.120 -71.569 1.00 97.62 199 GLU A O 1
ATOM 1648 N N . ILE A 1 200 ? 42.526 5.965 -70.568 1.00 97.81 200 ILE A N 1
ATOM 1649 C CA . ILE A 1 200 ? 41.841 6.294 -71.827 1.00 97.81 200 ILE A CA 1
ATOM 1650 C C . ILE A 1 200 ? 42.610 7.372 -72.601 1.00 97.81 200 ILE A C 1
ATOM 1652 O O . ILE A 1 200 ? 42.728 7.286 -73.828 1.00 97.81 200 ILE A O 1
ATOM 1656 N N . GLN A 1 201 ? 43.115 8.399 -71.917 1.00 97.31 201 GLN A N 1
ATOM 1657 C CA . GLN A 1 201 ? 43.893 9.463 -72.542 1.00 97.31 201 GLN A CA 1
ATOM 1658 C C . GLN A 1 201 ? 45.187 8.917 -73.159 1.00 97.31 201 GLN A C 1
ATOM 1660 O O . GLN A 1 201 ? 45.472 9.226 -74.319 1.00 97.31 201 GLN A O 1
ATOM 1665 N N . ASP A 1 202 ? 45.914 8.069 -72.436 1.00 97.19 202 ASP A N 1
ATOM 1666 C CA . ASP A 1 202 ? 47.153 7.447 -72.907 1.00 97.19 202 ASP A CA 1
ATOM 1667 C C . ASP A 1 202 ? 46.910 6.571 -74.139 1.00 97.19 202 ASP A C 1
ATOM 1669 O O . ASP A 1 202 ? 47.567 6.751 -75.171 1.00 97.19 202 ASP A O 1
ATOM 1673 N N . LYS A 1 203 ? 45.885 5.708 -74.100 1.00 97.06 203 LYS A N 1
ATOM 1674 C CA . LYS A 1 203 ? 45.495 4.888 -75.260 1.00 97.06 203 LYS A CA 1
ATOM 1675 C C . LYS A 1 203 ? 45.098 5.740 -76.466 1.00 97.06 203 LYS A C 1
ATOM 1677 O O . LYS A 1 203 ? 45.458 5.420 -77.597 1.00 97.06 203 LYS A O 1
ATOM 1682 N N . ASN A 1 204 ? 44.398 6.857 -76.261 1.00 97.38 204 ASN A N 1
ATOM 1683 C CA . ASN A 1 204 ? 44.049 7.774 -77.351 1.00 97.38 204 ASN A CA 1
ATOM 1684 C C . ASN A 1 204 ? 45.282 8.451 -77.974 1.00 97.38 204 ASN A C 1
ATOM 1686 O O . ASN A 1 204 ? 45.343 8.628 -79.199 1.00 97.38 204 ASN A O 1
ATOM 1690 N N . GLN A 1 205 ? 46.280 8.815 -77.162 1.00 96.44 205 GLN A N 1
ATOM 1691 C CA . GLN A 1 205 ? 47.549 9.340 -77.667 1.00 96.44 205 GLN A CA 1
ATOM 1692 C C . GLN A 1 205 ? 48.311 8.279 -78.467 1.00 96.44 205 GLN A C 1
ATOM 1694 O O . GLN A 1 205 ? 48.811 8.578 -79.554 1.00 96.44 205 GLN A O 1
ATOM 1699 N N . GLU A 1 206 ? 48.361 7.041 -77.978 1.00 97.00 206 GLU A N 1
ATOM 1700 C CA . GLU A 1 206 ? 48.983 5.916 -78.678 1.00 97.00 206 GLU A CA 1
ATOM 1701 C C . GLU A 1 206 ? 48.309 5.647 -80.031 1.00 97.00 206 GLU A C 1
ATOM 1703 O O . GLU A 1 206 ? 48.984 5.623 -81.063 1.00 97.00 206 GLU A O 1
ATOM 1708 N N . ILE A 1 207 ? 46.972 5.574 -80.066 1.00 97.44 207 ILE A N 1
ATOM 1709 C CA . ILE A 1 207 ? 46.190 5.446 -81.306 1.00 97.44 207 ILE A CA 1
ATOM 1710 C C . ILE A 1 207 ? 46.535 6.571 -82.288 1.00 97.44 207 ILE A C 1
ATOM 1712 O O . ILE A 1 207 ? 46.679 6.328 -83.487 1.00 97.44 207 ILE A O 1
ATOM 1716 N N . THR A 1 208 ? 46.686 7.806 -81.805 1.00 96.69 208 THR A N 1
ATOM 1717 C CA . THR A 1 208 ? 47.052 8.953 -82.649 1.00 96.69 208 THR A CA 1
ATOM 1718 C C . THR A 1 208 ? 48.451 8.788 -83.245 1.00 96.69 208 THR A C 1
ATOM 1720 O O . THR A 1 208 ? 48.629 8.991 -84.448 1.00 96.69 208 THR A O 1
ATOM 1723 N N . ARG A 1 209 ? 49.437 8.355 -82.445 1.00 96.81 209 ARG A N 1
ATOM 1724 C CA . ARG A 1 209 ? 50.803 8.073 -82.925 1.00 96.81 209 ARG A CA 1
ATOM 1725 C C . ARG A 1 209 ? 50.807 6.964 -83.978 1.00 96.81 209 ARG A C 1
ATOM 1727 O O . ARG A 1 209 ? 51.422 7.137 -85.029 1.00 96.81 209 ARG A O 1
ATOM 1734 N N . ILE A 1 210 ? 50.077 5.875 -83.736 1.00 97.19 210 ILE A N 1
ATOM 1735 C CA . ILE A 1 210 ? 49.940 4.758 -84.681 1.00 97.19 210 ILE A CA 1
ATOM 1736 C C . ILE A 1 210 ? 49.284 5.229 -85.984 1.00 97.19 210 ILE A C 1
ATOM 1738 O O . ILE A 1 210 ? 49.796 4.933 -87.061 1.00 97.19 210 ILE A O 1
ATOM 1742 N N . LYS A 1 211 ? 48.202 6.018 -85.919 1.00 96.69 211 LYS A N 1
ATOM 1743 C CA . LYS A 1 211 ? 47.549 6.593 -87.111 1.00 96.69 211 LYS A CA 1
ATOM 1744 C C . LYS A 1 211 ? 48.517 7.430 -87.950 1.00 96.69 211 LYS A C 1
ATOM 1746 O O . LYS A 1 211 ? 48.555 7.271 -89.168 1.00 96.69 211 LYS A O 1
ATOM 1751 N N . ILE A 1 212 ? 49.321 8.288 -87.315 1.00 96.44 212 ILE A N 1
ATOM 1752 C CA . ILE A 1 212 ? 50.350 9.081 -88.007 1.00 96.44 212 ILE A CA 1
ATOM 1753 C C . ILE A 1 212 ? 51.390 8.163 -88.661 1.00 96.44 212 ILE A C 1
ATOM 1755 O O . ILE A 1 212 ? 51.743 8.379 -89.819 1.00 96.44 212 ILE A O 1
ATOM 1759 N N . ALA A 1 213 ? 51.868 7.139 -87.948 1.00 96.06 213 ALA A N 1
ATOM 1760 C CA . ALA A 1 213 ? 52.840 6.185 -88.478 1.00 96.06 213 ALA A CA 1
ATOM 1761 C C . ALA A 1 213 ? 52.291 5.419 -89.693 1.00 96.06 213 ALA A C 1
ATOM 1763 O O . ALA A 1 213 ? 52.959 5.361 -90.721 1.00 96.06 213 ALA A O 1
ATOM 1764 N N . ILE A 1 214 ? 51.053 4.915 -89.620 1.00 96.56 214 ILE A N 1
ATOM 1765 C CA . ILE A 1 214 ? 50.371 4.244 -90.738 1.00 96.56 214 ILE A CA 1
ATOM 1766 C C . ILE A 1 214 ? 50.267 5.174 -91.951 1.00 96.56 214 ILE A C 1
ATOM 1768 O O . ILE A 1 214 ? 50.588 4.759 -93.064 1.00 96.56 214 ILE A O 1
ATOM 1772 N N . ASN A 1 215 ? 49.856 6.431 -91.750 1.00 95.50 215 ASN A N 1
ATOM 1773 C CA . ASN A 1 215 ? 49.746 7.405 -92.837 1.00 95.50 215 ASN A CA 1
ATOM 1774 C C . ASN A 1 215 ? 51.103 7.688 -93.492 1.00 95.50 215 ASN A C 1
ATOM 1776 O O . ASN A 1 215 ? 51.195 7.646 -94.714 1.00 95.50 215 ASN A O 1
ATOM 1780 N N . LYS A 1 216 ? 52.169 7.886 -92.704 1.00 95.19 216 LYS A N 1
ATOM 1781 C CA . LYS A 1 216 ? 53.532 8.056 -93.236 1.00 95.19 216 LYS A CA 1
ATOM 1782 C C . LYS A 1 216 ? 53.992 6.840 -94.037 1.00 95.19 216 LYS A C 1
ATOM 1784 O O . LYS A 1 216 ? 54.519 6.996 -95.133 1.00 95.19 216 LYS A O 1
ATOM 1789 N N . THR A 1 217 ? 53.770 5.631 -93.523 1.00 94.50 217 THR A N 1
ATOM 1790 C CA . THR A 1 217 ? 54.097 4.395 -94.247 1.00 94.50 217 THR A CA 1
ATOM 1791 C C . THR A 1 217 ? 53.320 4.307 -95.559 1.00 94.50 217 THR A C 1
ATOM 1793 O O . THR A 1 217 ? 53.895 3.963 -96.586 1.00 94.50 217 THR A O 1
ATOM 1796 N N . ARG A 1 218 ? 52.033 4.677 -95.562 1.00 94.38 218 ARG A N 1
ATOM 1797 C CA . ARG A 1 218 ? 51.209 4.734 -96.777 1.00 94.38 218 ARG A CA 1
ATOM 1798 C C . ARG A 1 218 ? 51.737 5.745 -97.794 1.00 94.38 218 ARG A C 1
ATOM 1800 O O . ARG A 1 218 ? 51.828 5.402 -98.968 1.00 94.38 218 ARG A O 1
ATOM 1807 N N . GLU A 1 219 ? 52.087 6.954 -97.364 1.00 93.19 219 GLU A N 1
ATOM 1808 C CA . GLU A 1 219 ? 52.682 7.982 -98.229 1.00 93.19 219 GLU A CA 1
ATOM 1809 C C . GLU A 1 219 ? 54.018 7.521 -98.821 1.00 93.19 219 GLU A C 1
ATOM 1811 O O . GLU A 1 219 ? 54.257 7.708 -100.012 1.00 93.19 219 GLU A O 1
ATOM 1816 N N . ASN A 1 220 ? 54.872 6.886 -98.013 1.00 92.19 220 ASN A N 1
ATOM 1817 C CA . ASN A 1 220 ? 56.142 6.334 -98.478 1.00 92.19 220 ASN A CA 1
ATOM 1818 C C . ASN A 1 220 ? 55.919 5.229 -99.519 1.00 92.19 220 ASN A C 1
ATOM 1820 O O . ASN A 1 220 ? 56.492 5.309 -100.597 1.00 92.19 220 ASN A O 1
ATOM 1824 N N . MET A 1 221 ? 55.007 4.280 -99.274 1.00 91.25 221 MET A N 1
ATOM 1825 C CA . MET A 1 221 ? 54.658 3.251 -100.266 1.00 91.25 221 MET A CA 1
ATOM 1826 C C . MET A 1 221 ? 54.106 3.853 -101.567 1.00 91.25 221 MET A C 1
ATOM 1828 O O . MET A 1 221 ? 54.421 3.372 -102.652 1.00 91.25 221 MET A O 1
ATOM 1832 N N . GLN A 1 222 ? 53.291 4.911 -101.485 1.00 90.31 222 GLN A N 1
ATOM 1833 C CA . GLN A 1 222 ? 52.798 5.617 -102.672 1.00 90.31 222 GLN A CA 1
ATOM 1834 C C . GLN A 1 222 ? 53.931 6.292 -103.454 1.00 90.31 222 GLN A C 1
ATOM 1836 O O . GLN A 1 222 ? 53.933 6.225 -104.683 1.00 90.31 222 GLN A O 1
ATOM 1841 N N . LYS A 1 223 ? 54.895 6.914 -102.762 1.00 87.25 223 LYS A N 1
ATOM 1842 C CA . LYS A 1 223 ? 56.098 7.485 -103.385 1.00 87.25 223 LYS A CA 1
ATOM 1843 C C . LYS A 1 223 ? 56.941 6.402 -104.050 1.00 87.25 223 LYS A C 1
ATOM 1845 O O . LYS A 1 223 ? 57.253 6.568 -105.222 1.00 87.25 223 LYS A O 1
ATOM 1850 N N . ASP A 1 224 ? 57.218 5.300 -103.352 1.00 86.94 224 ASP A N 1
ATOM 1851 C CA . ASP A 1 224 ? 57.999 4.163 -103.859 1.00 86.94 224 ASP A CA 1
ATOM 1852 C C . ASP A 1 224 ? 57.347 3.523 -105.096 1.00 86.94 224 ASP A C 1
ATOM 1854 O O . ASP A 1 224 ? 58.020 3.186 -106.072 1.00 86.94 224 ASP A O 1
ATOM 1858 N N . MET A 1 225 ? 56.015 3.398 -105.108 1.00 81.50 225 MET A N 1
ATOM 1859 C CA . MET A 1 225 ? 55.274 2.961 -106.295 1.00 81.50 225 MET A CA 1
ATOM 1860 C C . MET A 1 225 ? 55.425 3.941 -107.464 1.00 81.50 225 MET A C 1
ATOM 1862 O O . MET A 1 225 ? 55.594 3.505 -108.602 1.00 81.50 225 MET A O 1
ATOM 1866 N N . LEU A 1 226 ? 55.356 5.252 -107.202 1.00 78.12 226 LEU A N 1
ATOM 1867 C CA . LEU A 1 226 ? 55.489 6.283 -108.232 1.00 78.12 226 LEU A CA 1
ATOM 1868 C C . LEU A 1 226 ? 56.902 6.288 -108.839 1.00 78.12 226 LEU A C 1
ATOM 1870 O O . LEU A 1 226 ? 57.027 6.369 -110.057 1.00 78.12 226 LEU A O 1
ATOM 1874 N N . THR A 1 227 ? 57.954 6.144 -108.024 1.00 75.56 227 THR A N 1
ATOM 1875 C CA . THR A 1 227 ? 59.340 5.997 -108.507 1.00 75.56 227 THR A CA 1
ATOM 1876 C C . THR A 1 227 ? 59.528 4.712 -109.305 1.00 75.56 227 THR A C 1
ATOM 1878 O O . THR A 1 227 ? 60.104 4.768 -110.385 1.00 75.56 227 THR A O 1
ATOM 1881 N N . THR A 1 228 ? 58.962 3.586 -108.863 1.00 71.69 228 THR A N 1
ATOM 1882 C CA . THR A 1 228 ? 59.041 2.307 -109.597 1.00 71.69 228 THR A CA 1
ATOM 1883 C C . THR A 1 228 ? 58.300 2.347 -110.948 1.00 71.69 228 THR A C 1
ATOM 1885 O O . THR A 1 228 ? 58.709 1.694 -111.904 1.00 71.69 228 THR A O 1
ATOM 1888 N N . LEU A 1 229 ? 57.213 3.123 -111.064 1.00 61.38 229 LEU A N 1
ATOM 1889 C CA . LEU A 1 229 ? 56.486 3.360 -112.324 1.00 61.38 229 LEU A CA 1
ATOM 1890 C C . LEU A 1 229 ? 57.203 4.342 -113.271 1.00 61.38 229 LEU A C 1
ATOM 1892 O O . LEU A 1 229 ? 56.929 4.327 -114.471 1.00 61.38 229 LEU A O 1
ATOM 1896 N N . LEU A 1 230 ? 58.094 5.188 -112.743 1.00 57.78 230 LEU A N 1
ATOM 1897 C CA . LEU A 1 230 ? 58.878 6.178 -113.492 1.00 57.78 230 LEU A CA 1
ATOM 1898 C C . LEU A 1 230 ? 60.290 5.684 -113.865 1.00 57.78 230 LEU A C 1
ATOM 1900 O O . LEU A 1 230 ? 60.999 6.382 -114.591 1.00 57.78 230 LEU A O 1
ATOM 1904 N N . GLU A 1 231 ? 60.700 4.488 -113.434 1.00 51.66 231 GLU A N 1
ATOM 1905 C CA . GLU A 1 231 ? 61.928 3.850 -113.921 1.00 51.66 231 GLU A CA 1
ATOM 1906 C C . GLU A 1 231 ? 61.734 3.296 -115.353 1.00 51.66 231 GLU A C 1
ATOM 1908 O O . GLU A 1 231 ? 60.798 2.529 -115.608 1.00 51.66 231 GLU A O 1
ATOM 1913 N N . PRO A 1 232 ? 62.598 3.648 -116.327 1.00 54.81 232 PRO A N 1
ATOM 1914 C CA . PRO A 1 232 ? 62.424 3.242 -117.719 1.00 54.81 232 PRO A CA 1
ATOM 1915 C C . PRO A 1 232 ? 62.640 1.730 -117.906 1.00 54.81 232 PRO A C 1
ATOM 1917 O O . PRO A 1 232 ? 63.763 1.225 -117.881 1.00 54.81 232 PRO A O 1
ATOM 1920 N N . ARG A 1 233 ? 61.555 0.991 -118.173 1.00 48.72 233 ARG A N 1
ATOM 1921 C CA . ARG A 1 233 ? 61.619 -0.381 -118.703 1.00 48.72 233 ARG A CA 1
ATOM 1922 C C . ARG A 1 233 ? 61.983 -0.363 -120.193 1.00 48.72 233 ARG A C 1
ATOM 1924 O O . ARG A 1 233 ? 61.129 -0.102 -121.034 1.00 48.72 233 ARG A O 1
ATOM 1931 N N . GLY A 1 234 ? 63.231 -0.715 -120.507 1.00 44.28 234 GLY A N 1
ATOM 1932 C CA . GLY A 1 234 ? 63.706 -1.055 -121.860 1.00 44.28 234 GLY A CA 1
ATOM 1933 C C . GLY A 1 234 ? 65.160 -0.619 -122.064 1.00 44.28 234 GLY A C 1
ATOM 1934 O O . GLY A 1 234 ? 65.417 0.542 -122.340 1.00 44.28 234 GLY A O 1
ATOM 1935 N N . ALA A 1 235 ? 66.177 -1.426 -121.755 1.00 43.44 235 ALA A N 1
ATOM 1936 C CA . ALA A 1 235 ? 66.623 -2.624 -122.475 1.00 43.44 235 ALA A CA 1
ATOM 1937 C C . ALA A 1 235 ? 66.934 -2.387 -123.969 1.00 43.44 235 ALA A C 1
ATOM 1939 O O . ALA A 1 235 ? 66.044 -2.272 -124.801 1.00 43.44 235 ALA A O 1
ATOM 1940 N N . ALA A 1 236 ? 68.236 -2.420 -124.266 1.00 48.75 236 ALA A N 1
ATOM 1941 C CA . ALA A 1 236 ? 68.842 -3.078 -125.422 1.00 48.75 236 ALA A CA 1
ATOM 1942 C C . ALA A 1 236 ? 68.262 -2.792 -126.823 1.00 48.75 236 ALA A C 1
ATOM 1944 O O . ALA A 1 236 ? 67.430 -3.536 -127.330 1.00 48.75 236 ALA A O 1
ATOM 1945 N N . TYR A 1 237 ? 68.906 -1.869 -127.542 1.00 41.78 237 TYR A N 1
ATOM 1946 C CA . TYR A 1 237 ? 69.171 -2.067 -128.968 1.00 41.78 237 TYR A CA 1
ATOM 1947 C C . TYR A 1 237 ? 70.684 -2.051 -129.217 1.00 41.78 237 TYR A C 1
ATOM 1949 O O . TYR A 1 237 ? 71.351 -1.028 -129.107 1.00 41.78 237 TYR A O 1
ATOM 1957 N N . LYS A 1 238 ? 71.220 -3.233 -129.545 1.00 47.78 238 LYS A N 1
ATOM 1958 C CA . LYS A 1 238 ? 72.499 -3.408 -130.247 1.00 47.78 238 LYS A CA 1
ATOM 1959 C C . LYS A 1 238 ? 72.429 -2.711 -131.613 1.00 47.78 238 LYS A C 1
ATOM 1961 O O . LYS A 1 238 ? 71.432 -2.915 -132.305 1.00 47.78 238 LYS A O 1
ATOM 1966 N N . LYS A 1 239 ? 73.525 -2.084 -132.064 1.00 44.16 239 LYS A N 1
ATOM 1967 C CA . LYS A 1 239 ? 74.245 -2.449 -133.310 1.00 44.16 239 LYS A CA 1
ATOM 1968 C C . LYS A 1 239 ? 75.426 -1.511 -133.615 1.00 44.16 239 LYS A C 1
ATOM 1970 O O . LYS A 1 239 ? 75.251 -0.306 -133.688 1.00 44.16 239 LYS A O 1
ATOM 1975 N N . ASN A 1 240 ? 76.574 -2.155 -133.839 1.00 42.12 240 ASN A N 1
ATOM 1976 C CA . ASN A 1 240 ? 77.571 -1.957 -134.900 1.00 42.12 240 ASN A CA 1
ATOM 1977 C C . ASN A 1 240 ? 77.911 -0.526 -135.345 1.00 42.12 240 ASN A C 1
ATOM 1979 O O . ASN A 1 240 ? 77.135 0.074 -136.081 1.00 42.12 240 ASN A O 1
ATOM 1983 N N . THR A 1 241 ? 79.147 -0.097 -135.078 1.00 43.16 241 THR A N 1
ATOM 1984 C CA . THR A 1 241 ? 80.288 -0.192 -136.021 1.00 43.16 241 THR A CA 1
ATOM 1985 C C . THR A 1 241 ? 81.592 0.004 -135.267 1.00 43.16 241 T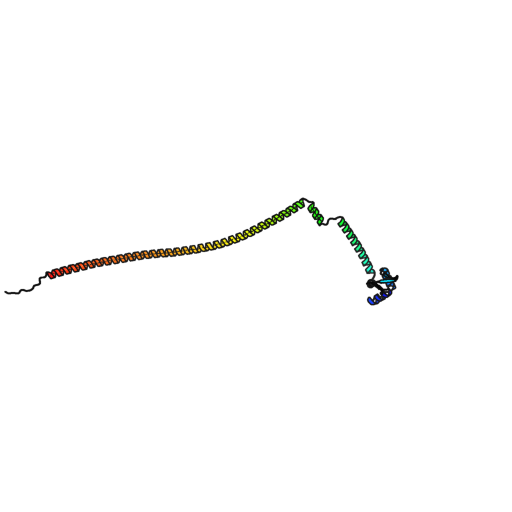HR A C 1
ATOM 1987 O O . THR A 1 241 ? 81.562 0.765 -134.275 1.00 43.16 241 THR A O 1
#

Secondary structure (DSSP, 8-state):
-EEETTEEEE-HHHHHHHHHHHH-----HHHHHHHHHHTT--EEETTEEEEEGGGTGGGTS-HHHHHHHHHHHHHHHHHHHHHHHHHHHHHHHT-S-HHHHHHHHHHH-HHHHHHHHHHHHHHHHHHHHHHHHHHHHHHHHHHHHHHHHHHHHHHHHHHHHHHHHHHHHHHHHHHHHHHHHHHHHHHHHHHHHHHHHHHHHHHHHHHHHHHHHHHHHHHHHHHHHHHHHHS----------

pLDDT: mean 83.85, std 15.14, range [41.78, 98.44]

Organism: NCBI:txid1432657

Foldseek 3Di:
DDDDPPWDWADLVVLQVCCCPVPVDHDDSVRLVVLCVVVVQWDADPNDTIGIPVCSVVSRDDVVVVVVVVVVVVVVVVVVVVVVVVVVVVCVVVVADPVNVVVVVCVVDPVNVVVVVVVVVVVVVVVVVVVVVVVVVVVVVVVVVVVVVVVVVVVVVVVVVVVVVVVVVVVVVVVVVVVVVVVVVVVVVVVVVVVVVVVVVVVVVVVVVVVVVVVVVVVVVVVVVVVVVVPDPDDDDDDDD

Sequence (241 aa):
MKKINEITLYKVGEVVEILKEKFDYTISTQVLCRKASALNAYVKYNDINYLPEDIICDLVANIKKRQIKLNTQIIVEEKIEKIKKFLEEYNKKYTLPPIKAINTLKSRNPNTNTIIKAVIQLKQEIKKTQEDLQEKDDKIDKLQKTIQKTQEDLQEKDGEITRLKIAINKTKEDLQEKDEEITRLKIAIKKTKEEMREEIQDKNQEITRIKIAINKTRENMQKDMLTTLLEPRGAAYKKNT

Radius of gyration: 80.03 Å; chains: 1; bounding box: 139×75×224 Å